Protein AF-A0A822BPG9-F1 (afdb_monomer_lite)

Structure (mmCIF, N/CA/C/O backbone):
data_AF-A0A822BPG9-F1
#
_entry.id   AF-A0A822BPG9-F1
#
loop_
_atom_site.group_PDB
_atom_site.id
_atom_site.type_symbol
_atom_site.label_atom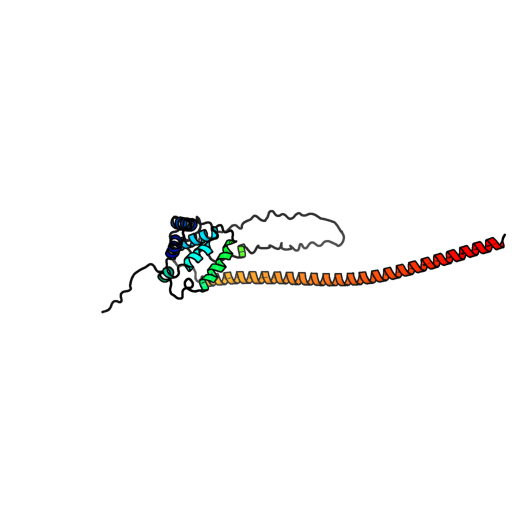_id
_atom_site.label_alt_id
_atom_site.label_comp_id
_atom_site.label_asym_id
_atom_site.label_entity_id
_atom_site.label_seq_id
_atom_site.pdbx_PDB_ins_code
_atom_site.Cartn_x
_atom_site.Cartn_y
_atom_site.Cartn_z
_atom_site.occupancy
_atom_site.B_iso_or_equiv
_atom_site.auth_seq_id
_atom_site.auth_comp_id
_atom_site.auth_asym_id
_atom_site.auth_atom_id
_atom_site.pdbx_PDB_model_num
ATOM 1 N N . LYS A 1 1 ? -49.219 1.362 33.123 1.00 38.44 1 LYS A N 1
ATOM 2 C CA . LYS A 1 1 ? -48.872 0.015 32.592 1.00 38.44 1 LYS A CA 1
ATOM 3 C C . LYS A 1 1 ? -48.493 0.207 31.123 1.00 38.44 1 LYS A C 1
ATOM 5 O O . LYS A 1 1 ? -49.366 0.617 30.387 1.00 38.44 1 LYS A O 1
ATOM 10 N N . LYS A 1 2 ? -47.271 0.046 30.623 1.00 36.97 2 LYS A N 1
ATOM 11 C CA . LYS A 1 2 ? -46.008 -0.509 31.119 1.00 36.97 2 LYS A CA 1
ATOM 12 C C . LYS A 1 2 ? -44.896 0.420 30.599 1.00 36.97 2 LYS A C 1
ATOM 14 O O . LYS A 1 2 ? -44.850 0.680 29.404 1.00 36.97 2 LYS A O 1
ATOM 19 N N . SER A 1 3 ? -44.058 0.934 31.497 1.00 36.09 3 SER A N 1
ATOM 20 C CA . SER A 1 3 ? -42.756 1.492 31.126 1.00 36.09 3 SER A CA 1
ATOM 21 C C . SER A 1 3 ? -41.876 0.305 30.737 1.00 36.09 3 SER A C 1
ATOM 23 O O . SER A 1 3 ? -41.741 -0.631 31.528 1.00 36.09 3 SER A O 1
ATOM 25 N N . PHE A 1 4 ? -41.375 0.288 29.504 1.00 35.53 4 PHE A N 1
ATOM 26 C CA . PHE A 1 4 ? -40.333 -0.650 29.108 1.00 35.53 4 PHE A CA 1
ATOM 27 C C . PHE A 1 4 ? -39.034 -0.214 29.794 1.00 35.53 4 PHE A C 1
ATOM 29 O O . PHE A 1 4 ? -38.665 0.957 29.673 1.00 35.53 4 PHE A O 1
ATOM 36 N N . PRO A 1 5 ? -38.334 -1.105 30.512 1.00 39.25 5 PRO A N 1
ATOM 37 C CA . PRO A 1 5 ? -37.047 -0.758 31.076 1.00 39.25 5 PRO A CA 1
ATOM 38 C C . PRO A 1 5 ? -36.054 -0.668 29.918 1.00 39.25 5 PRO A C 1
ATOM 40 O O . PRO A 1 5 ? -35.669 -1.676 29.330 1.00 39.25 5 PRO A O 1
ATOM 43 N N . ILE A 1 6 ? -35.645 0.552 29.577 1.00 35.38 6 ILE A N 1
ATOM 44 C CA . ILE A 1 6 ? -34.395 0.767 28.854 1.00 35.38 6 ILE A CA 1
ATOM 45 C C . ILE A 1 6 ? -33.317 0.315 29.835 1.00 35.38 6 ILE A C 1
ATOM 47 O O . ILE A 1 6 ? -33.029 1.011 30.807 1.00 35.38 6 ILE A O 1
ATOM 51 N N . SER A 1 7 ? -32.792 -0.893 29.640 1.00 33.09 7 SER A N 1
ATOM 52 C CA . SER A 1 7 ? -31.643 -1.384 30.388 1.00 33.09 7 SER A CA 1
ATOM 53 C C . SER A 1 7 ? -30.464 -0.457 30.103 1.00 33.09 7 SER A C 1
ATOM 55 O O . SER A 1 7 ? -29.809 -0.534 29.062 1.00 33.09 7 SER A O 1
ATOM 57 N N . SER A 1 8 ? -30.230 0.470 31.021 1.00 41.81 8 SER A N 1
ATOM 58 C CA . SER A 1 8 ? -29.011 1.248 31.109 1.00 41.81 8 SER A CA 1
ATOM 59 C C . SER A 1 8 ? -27.884 0.343 31.611 1.00 41.81 8 SER A C 1
ATOM 61 O O . SER A 1 8 ? -27.831 0.064 32.808 1.00 41.81 8 SER A O 1
ATOM 63 N N . SER A 1 9 ? -26.968 -0.085 30.740 1.00 38.38 9 SER A N 1
ATOM 64 C CA . SER A 1 9 ? -25.632 -0.514 31.182 1.00 38.38 9 SER A CA 1
ATOM 65 C C . SER A 1 9 ? -24.623 -0.669 30.035 1.00 38.38 9 SER A C 1
ATOM 67 O O . SER A 1 9 ? -24.794 -1.468 29.123 1.00 38.38 9 SER A O 1
ATOM 69 N N . SER A 1 10 ? -23.524 0.079 30.184 1.00 39.81 10 SER A N 1
ATOM 70 C CA . SER A 1 10 ? -22.210 -0.029 29.530 1.00 39.81 10 SER A CA 1
ATOM 71 C C . SER A 1 10 ? -22.000 0.650 28.168 1.00 39.81 10 SER A C 1
ATOM 73 O O . SER A 1 10 ? -22.195 0.061 27.120 1.00 39.81 10 SER A O 1
ATOM 75 N N . ASN A 1 11 ? -21.576 1.918 28.188 1.00 41.97 11 ASN A N 1
ATOM 76 C CA . ASN A 1 11 ? -20.419 2.461 27.447 1.00 41.97 11 ASN A CA 1
ATOM 77 C C . ASN A 1 11 ? -20.075 1.908 26.028 1.00 41.97 11 ASN A C 1
ATOM 79 O O . ASN A 1 11 ? -18.907 1.713 25.702 1.00 41.97 11 ASN A O 1
ATOM 83 N N . ARG A 1 12 ? -21.073 1.676 25.161 1.00 47.94 12 ARG A N 1
ATOM 84 C CA . ARG A 1 12 ? -20.989 0.895 23.898 1.00 47.94 12 ARG A CA 1
ATOM 85 C C . ARG A 1 12 ? -20.116 1.454 22.750 1.00 47.94 12 ARG A C 1
ATOM 87 O O . ARG A 1 12 ? -20.377 1.135 21.594 1.00 47.94 12 ARG A O 1
ATOM 94 N N . LYS A 1 13 ? -19.126 2.315 23.000 1.00 62.69 13 LYS A N 1
ATOM 95 C CA . LYS A 1 13 ? -18.263 2.889 21.940 1.00 62.69 13 LYS A CA 1
ATOM 96 C C . LYS A 1 13 ? -16.780 2.978 22.294 1.00 62.69 13 LYS A C 1
ATOM 98 O O . LYS A 1 13 ? -16.019 3.552 21.517 1.00 62.69 13 LYS A O 1
ATOM 103 N N . ASP A 1 14 ? -16.368 2.464 23.450 1.00 77.94 14 ASP A N 1
ATOM 104 C CA . ASP A 1 14 ? -14.967 2.548 23.839 1.00 77.94 14 ASP A CA 1
ATOM 105 C C . ASP A 1 14 ? -14.165 1.380 23.252 1.00 77.94 14 ASP A C 1
ATOM 107 O O . ASP A 1 14 ? -14.466 0.220 23.517 1.00 77.94 14 ASP A O 1
ATOM 111 N N . LEU A 1 15 ? -13.155 1.692 22.439 1.00 85.81 15 LEU A N 1
ATOM 112 C CA . LEU A 1 15 ? -12.231 0.708 21.860 1.00 85.81 15 LEU A CA 1
ATOM 113 C C . LEU A 1 15 ? -11.068 0.385 22.811 1.00 85.81 15 LEU A C 1
ATOM 115 O O . LEU A 1 15 ? -10.330 -0.572 22.588 1.00 85.81 15 LEU A O 1
ATOM 119 N N . TRP A 1 16 ? -10.900 1.172 23.877 1.00 89.12 16 TRP A N 1
ATOM 120 C CA . TRP A 1 16 ? -9.832 0.995 24.856 1.00 89.12 16 TRP A CA 1
ATOM 121 C C . TRP A 1 16 ? -9.808 -0.384 25.551 1.00 89.12 16 TRP A C 1
ATOM 123 O O . TRP A 1 16 ? -8.713 -0.929 25.702 1.00 89.12 16 TRP A O 1
ATOM 133 N N . PRO A 1 17 ? -10.947 -1.022 25.901 1.00 88.88 17 PRO A N 1
ATOM 134 C CA . PRO A 1 17 ? -10.946 -2.360 26.503 1.00 88.88 17 PRO A CA 1
ATOM 135 C C . PRO A 1 17 ? -10.239 -3.431 25.659 1.00 88.88 17 PRO A C 1
ATOM 137 O O . PRO A 1 17 ? -9.690 -4.384 26.207 1.00 88.88 17 PRO A O 1
ATOM 140 N N . LEU A 1 18 ? -10.194 -3.265 24.333 1.00 88.44 18 LEU A N 1
ATOM 141 C CA . LEU A 1 18 ? -9.463 -4.173 23.444 1.00 88.44 18 LEU A CA 1
ATOM 142 C C . LEU A 1 18 ? -7.957 -4.041 23.636 1.00 88.44 18 LEU A C 1
ATOM 144 O O . LEU A 1 18 ? -7.247 -5.040 23.657 1.00 88.44 18 LEU A O 1
ATOM 148 N N . ILE A 1 19 ? -7.471 -2.817 23.833 1.00 90.50 19 ILE A N 1
ATOM 149 C CA . ILE A 1 19 ? -6.062 -2.561 24.132 1.00 90.50 19 ILE A CA 1
ATOM 150 C C . ILE A 1 19 ? -5.691 -3.172 25.485 1.00 90.50 19 ILE A C 1
ATOM 152 O O . ILE A 1 19 ? -4.646 -3.807 25.618 1.00 90.50 19 ILE A O 1
ATOM 156 N N . GLU A 1 20 ? -6.581 -3.069 26.473 1.00 88.81 20 GLU A N 1
ATOM 157 C CA . GLU A 1 20 ? -6.393 -3.724 27.771 1.00 88.81 20 GLU A CA 1
ATOM 158 C C . GLU A 1 20 ? -6.393 -5.252 27.664 1.00 88.81 20 GLU A C 1
ATOM 160 O O . GLU A 1 20 ? -5.622 -5.910 28.363 1.00 88.81 20 GLU A O 1
ATOM 165 N N . LEU A 1 21 ? -7.215 -5.830 26.782 1.00 89.06 21 LEU A N 1
ATOM 166 C CA . LEU A 1 21 ? -7.202 -7.265 26.504 1.00 89.06 21 LEU A CA 1
ATOM 167 C C . LEU A 1 21 ? -5.848 -7.704 25.925 1.00 89.06 21 LEU A C 1
ATOM 169 O O . LEU A 1 21 ? -5.283 -8.687 26.405 1.00 89.06 21 LEU A O 1
ATOM 173 N N . ILE A 1 22 ? -5.293 -6.951 24.965 1.00 89.94 22 ILE A N 1
ATOM 174 C CA . ILE A 1 22 ? -3.956 -7.213 24.400 1.00 89.94 22 ILE A CA 1
ATOM 175 C C . ILE A 1 22 ? -2.894 -7.138 25.501 1.00 89.94 22 ILE A C 1
ATOM 177 O O . ILE A 1 22 ? -2.089 -8.057 25.637 1.00 89.94 22 ILE A O 1
ATOM 181 N N . ALA A 1 23 ? -2.913 -6.084 26.320 1.00 88.69 23 ALA A N 1
ATOM 182 C CA . ALA A 1 23 ? -1.953 -5.904 27.407 1.00 88.69 23 ALA A CA 1
ATOM 183 C C . ALA A 1 23 ? -2.051 -6.995 28.485 1.00 88.69 23 ALA A C 1
ATOM 185 O O . ALA A 1 23 ? -1.048 -7.346 29.095 1.00 88.69 23 ALA A O 1
ATOM 186 N N . ARG A 1 24 ? -3.245 -7.557 28.710 1.00 88.56 24 ARG A N 1
ATOM 187 C CA . ARG A 1 24 ? -3.470 -8.640 29.677 1.00 88.56 24 ARG A CA 1
ATOM 188 C C . ARG A 1 24 ? -3.018 -10.004 29.160 1.00 88.56 24 ARG A C 1
ATOM 190 O O . ARG A 1 24 ? -2.580 -10.836 29.948 1.00 88.56 24 ARG A O 1
ATOM 197 N N . LYS A 1 25 ? -3.192 -10.261 27.863 1.00 87.38 25 LYS A N 1
ATOM 198 C CA . LYS A 1 25 ? -2.927 -11.568 27.238 1.00 87.38 25 LYS A CA 1
ATOM 199 C C . LYS A 1 25 ? -1.517 -11.678 26.661 1.00 87.38 25 LYS A C 1
ATOM 201 O O . LYS A 1 25 ? -1.062 -12.786 26.398 1.00 87.38 25 LYS A O 1
ATOM 206 N N . SER A 1 26 ? -0.825 -10.553 26.500 1.00 83.25 26 SER A N 1
ATOM 207 C CA . SER A 1 26 ? 0.564 -10.516 26.065 1.00 83.25 26 SER A CA 1
ATOM 208 C C . SER A 1 26 ? 1.527 -10.527 27.259 1.00 83.25 26 SER A C 1
ATOM 210 O O . SER A 1 26 ? 1.437 -9.641 28.107 1.00 83.25 26 SER A O 1
ATOM 212 N N . PRO A 1 27 ? 2.503 -11.450 27.316 1.00 75.94 27 PRO A N 1
ATOM 213 C CA . PRO A 1 27 ? 3.615 -11.373 28.267 1.00 75.94 27 PRO A CA 1
ATOM 214 C C . PRO A 1 27 ? 4.681 -10.336 27.858 1.00 75.94 27 PRO A C 1
ATOM 216 O O . PRO A 1 27 ? 5.718 -10.219 28.508 1.00 75.94 27 PRO A O 1
ATOM 219 N N . ASP A 1 28 ? 4.470 -9.614 26.757 1.00 83.00 28 ASP A N 1
ATOM 220 C CA . ASP A 1 28 ? 5.461 -8.719 26.176 1.00 83.00 28 ASP A CA 1
ATOM 221 C C . ASP A 1 28 ? 5.509 -7.357 26.878 1.00 83.00 28 ASP A C 1
ATOM 223 O O . ASP A 1 28 ? 4.548 -6.583 26.843 1.00 83.00 28 ASP A O 1
ATOM 227 N N . ALA A 1 29 ? 6.668 -7.034 27.454 1.00 82.62 29 ALA A N 1
ATOM 228 C CA . ALA A 1 29 ? 6.909 -5.764 28.131 1.00 82.62 29 ALA A CA 1
ATOM 229 C C . ALA A 1 29 ? 6.643 -4.543 27.230 1.00 82.62 29 ALA A C 1
ATOM 231 O O . ALA A 1 29 ? 6.147 -3.529 27.719 1.00 82.62 29 ALA A O 1
ATOM 232 N N . ASN A 1 30 ? 6.882 -4.653 25.917 1.00 84.69 30 ASN A N 1
ATOM 233 C CA . ASN A 1 30 ? 6.688 -3.543 24.981 1.00 84.69 30 ASN A CA 1
ATOM 234 C C . ASN A 1 30 ? 5.212 -3.139 24.875 1.00 84.69 30 ASN A C 1
ATOM 236 O O . ASN A 1 30 ? 4.905 -1.952 24.830 1.00 84.69 30 ASN A O 1
ATOM 240 N N . VAL A 1 31 ? 4.293 -4.116 24.877 1.00 85.50 31 VAL A N 1
ATOM 241 C CA . VAL A 1 31 ? 2.840 -3.864 24.840 1.00 85.50 31 VAL A CA 1
ATOM 242 C C . VAL A 1 31 ? 2.399 -3.115 26.088 1.00 85.50 31 VAL A C 1
ATOM 244 O O . VAL A 1 31 ? 1.589 -2.188 26.014 1.00 85.50 31 VAL A O 1
ATOM 247 N N . ILE A 1 32 ? 2.919 -3.531 27.242 1.00 84.12 32 ILE A N 1
ATOM 248 C CA . ILE A 1 32 ? 2.600 -2.919 28.529 1.00 84.12 32 ILE A CA 1
ATOM 249 C C . ILE A 1 32 ? 3.101 -1.474 28.537 1.00 84.12 32 ILE A C 1
ATOM 251 O O . ILE A 1 32 ? 2.338 -0.570 28.875 1.00 84.12 32 ILE A O 1
ATOM 255 N N . GLU A 1 33 ? 4.331 -1.240 28.078 1.00 87.44 33 GLU A N 1
ATOM 256 C CA . GLU A 1 33 ? 4.933 0.090 27.997 1.00 87.44 33 GLU A CA 1
ATOM 257 C C . GLU A 1 33 ? 4.117 1.045 27.114 1.00 87.44 33 GLU A C 1
ATOM 259 O O . GLU A 1 33 ? 3.756 2.131 27.566 1.00 87.44 33 GLU A O 1
ATOM 264 N N . ILE A 1 34 ? 3.732 0.647 25.894 1.00 89.31 34 ILE A N 1
ATOM 265 C CA . ILE A 1 34 ? 2.925 1.521 25.020 1.00 89.31 34 ILE A CA 1
ATOM 266 C C . ILE A 1 34 ? 1.507 1.737 25.552 1.00 89.31 34 ILE A C 1
ATOM 268 O O . ILE A 1 34 ? 0.921 2.803 25.347 1.00 89.31 34 ILE A O 1
ATOM 272 N N . SER A 1 35 ? 0.937 0.757 26.256 1.00 85.81 35 SER A N 1
ATOM 273 C CA . SER A 1 35 ? -0.396 0.869 26.863 1.00 85.81 35 SER A CA 1
ATOM 274 C C . SER A 1 35 ? -0.383 1.823 28.059 1.00 85.81 35 SER A C 1
ATOM 276 O O . SER A 1 35 ? -1.297 2.631 28.212 1.00 85.81 35 SER A O 1
ATOM 278 N N . LEU A 1 36 ? 0.682 1.798 28.865 1.00 84.88 36 LEU A N 1
ATOM 279 C CA . LEU A 1 36 ? 0.908 2.763 29.941 1.00 84.88 36 LEU A CA 1
ATOM 280 C C . LEU A 1 36 ? 1.209 4.155 29.381 1.00 84.88 36 LEU A C 1
ATOM 282 O O . LEU A 1 36 ? 0.519 5.110 29.729 1.00 84.88 36 LEU A O 1
ATOM 286 N N . SER A 1 37 ? 2.142 4.259 28.432 1.00 86.12 37 SER A N 1
ATOM 287 C CA . SER A 1 37 ? 2.502 5.519 27.773 1.00 86.12 37 SER A CA 1
ATOM 288 C C . SER A 1 37 ? 1.283 6.184 27.128 1.00 86.12 37 SER A C 1
ATOM 290 O O . SER A 1 37 ? 1.056 7.381 27.299 1.00 86.12 37 SER A O 1
ATOM 292 N N . SER A 1 38 ? 0.424 5.401 26.463 1.00 84.19 38 SER A N 1
ATOM 293 C CA . SER A 1 38 ? -0.799 5.934 25.858 1.00 84.19 38 SER A CA 1
ATOM 294 C C . SER A 1 38 ? -1.855 6.399 26.867 1.00 84.19 38 SER A C 1
ATOM 296 O O . SER A 1 38 ? -2.659 7.281 26.554 1.00 84.19 38 SER A O 1
ATOM 298 N N . ARG A 1 39 ? -1.840 5.846 28.084 1.00 83.50 39 ARG A N 1
ATOM 299 C CA . ARG A 1 39 ? -2.745 6.201 29.185 1.00 83.50 39 ARG A CA 1
ATOM 300 C C . ARG A 1 39 ? -2.260 7.405 29.994 1.00 83.50 39 ARG A C 1
ATOM 302 O O . ARG A 1 39 ? -3.093 8.179 30.463 1.00 83.50 39 ARG A O 1
ATOM 309 N N . GLU A 1 40 ? -0.951 7.555 30.165 1.00 83.69 40 GLU A N 1
ATOM 310 C CA . GLU A 1 40 ? -0.322 8.621 30.960 1.00 83.69 40 GLU A CA 1
ATOM 311 C C . GLU A 1 40 ? -0.230 9.961 30.220 1.00 83.69 40 GLU A C 1
ATOM 313 O O . GLU A 1 40 ? 0.034 10.997 30.832 1.00 83.69 40 GLU A O 1
ATOM 318 N N . MET A 1 41 ? -0.496 9.975 28.913 1.00 81.88 41 MET A N 1
ATOM 319 C CA . MET A 1 41 ? -0.564 11.203 28.126 1.00 81.88 41 MET A CA 1
ATOM 320 C C . MET A 1 41 ? -1.676 12.137 28.615 1.00 81.88 41 MET A C 1
ATOM 322 O O . MET A 1 41 ? -2.866 11.908 28.404 1.00 81.88 41 MET A O 1
ATOM 326 N N . THR A 1 42 ? -1.265 13.244 29.233 1.00 78.56 42 THR A N 1
ATOM 327 C CA . THR A 1 42 ? -2.157 14.276 29.781 1.00 78.56 42 THR A CA 1
ATOM 328 C C . THR A 1 42 ? -2.755 15.192 28.713 1.00 78.56 42 THR A C 1
ATOM 330 O O . THR A 1 42 ? -3.753 15.868 28.964 1.00 78.56 42 THR A O 1
ATOM 333 N N . ASN A 1 43 ? -2.175 15.211 27.510 1.00 78.88 43 ASN A N 1
ATOM 334 C CA . ASN A 1 43 ? -2.657 15.990 26.371 1.00 78.88 43 ASN A CA 1
ATOM 335 C C . ASN A 1 43 ? -3.879 15.362 25.674 1.00 78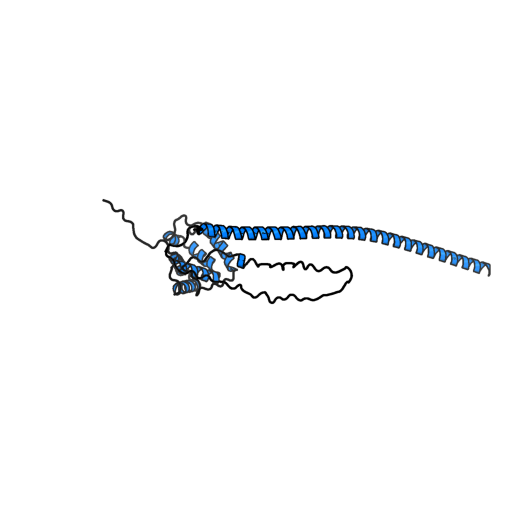.88 43 ASN A C 1
ATOM 337 O O . ASN A 1 43 ? -4.540 16.054 24.905 1.00 78.88 43 ASN A O 1
ATOM 341 N N . ILE A 1 44 ? -4.200 14.094 25.955 1.00 83.44 44 ILE A N 1
ATOM 342 C CA . ILE A 1 44 ? -5.294 13.348 25.319 1.00 83.44 44 ILE A CA 1
ATOM 343 C C . ILE A 1 44 ? -6.398 13.071 26.334 1.00 83.44 44 ILE A C 1
ATOM 345 O O . ILE A 1 44 ? -6.189 12.411 27.356 1.00 83.44 44 ILE A O 1
ATOM 349 N N . ARG A 1 45 ? -7.605 13.549 26.039 1.00 81.19 45 ARG A N 1
ATOM 350 C CA . ARG A 1 45 ? -8.742 13.495 26.966 1.00 81.19 45 ARG A CA 1
ATOM 351 C C . ARG A 1 45 ? -9.721 12.373 26.646 1.00 81.19 45 ARG A C 1
ATOM 353 O O . ARG A 1 45 ? -10.407 11.906 27.552 1.00 81.19 45 ARG A O 1
ATOM 360 N N . THR A 1 46 ? -9.792 11.925 25.395 1.00 86.44 46 THR A N 1
ATOM 361 C CA . THR A 1 46 ? -10.751 10.906 24.949 1.00 86.44 46 THR A CA 1
ATOM 362 C C . THR A 1 46 ? -10.121 9.520 24.892 1.00 86.44 46 THR A C 1
ATOM 364 O O . THR A 1 46 ? -8.941 9.357 24.574 1.00 86.44 46 THR A O 1
ATOM 367 N N . SER A 1 47 ? -10.924 8.489 25.149 1.00 85.25 47 SER A N 1
ATOM 368 C CA . SER A 1 47 ? -10.468 7.104 25.034 1.00 85.25 47 SER A CA 1
ATOM 369 C C . SER A 1 47 ? -10.096 6.737 23.591 1.00 85.25 47 SER A C 1
ATOM 371 O O . SER A 1 47 ? -9.077 6.089 23.359 1.00 85.25 47 SER A O 1
ATOM 373 N N . LEU A 1 48 ? -10.830 7.261 22.603 1.00 84.94 48 LEU A N 1
ATOM 374 C CA . LEU A 1 48 ? -10.502 7.118 21.183 1.00 84.94 48 LEU A CA 1
ATOM 375 C C . LEU A 1 48 ? -9.158 7.771 20.826 1.00 84.94 48 LEU A C 1
ATOM 377 O O . LEU A 1 48 ? -8.377 7.194 20.068 1.00 84.94 48 LEU A O 1
ATOM 381 N N . GLY A 1 49 ? -8.861 8.947 21.384 1.00 87.50 49 GLY A N 1
ATOM 382 C CA . GLY A 1 49 ? -7.563 9.602 21.245 1.00 87.50 49 GLY A CA 1
ATOM 383 C C . GLY A 1 49 ? -6.426 8.743 21.801 1.00 87.50 49 GLY A C 1
ATOM 384 O O . GLY A 1 49 ? -5.376 8.628 21.166 1.00 87.50 49 GLY A O 1
ATOM 385 N N . ARG A 1 50 ? -6.655 8.058 22.930 1.00 88.25 50 ARG A N 1
ATOM 386 C CA . ARG A 1 50 ? -5.671 7.134 23.516 1.00 88.25 50 ARG A CA 1
ATOM 387 C C . ARG A 1 50 ? -5.442 5.915 22.633 1.00 88.25 50 ARG A C 1
ATOM 389 O O . ARG A 1 50 ? -4.294 5.565 22.385 1.00 88.25 50 ARG A O 1
ATOM 396 N N . VAL A 1 51 ? -6.503 5.331 22.071 1.00 90.62 51 VAL A N 1
ATOM 397 C CA . VAL A 1 51 ? -6.390 4.231 21.092 1.00 90.62 51 VAL A CA 1
ATOM 398 C C . VAL A 1 51 ? -5.625 4.680 19.844 1.00 90.62 51 VAL A C 1
ATOM 400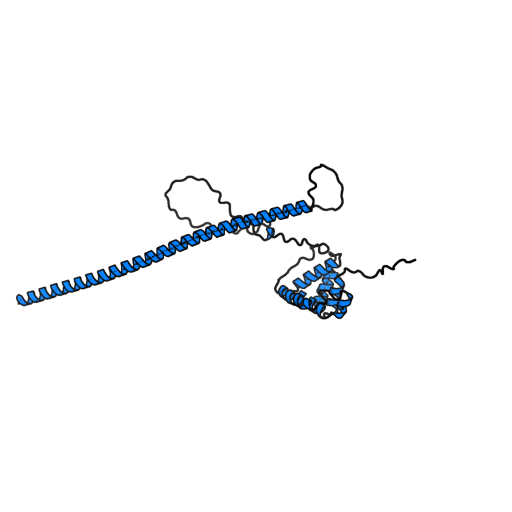 O O . VAL A 1 51 ? -4.749 3.973 19.357 1.00 90.62 51 VAL A O 1
ATOM 403 N N . ARG A 1 52 ? -5.890 5.890 19.343 1.00 89.50 52 ARG A N 1
ATOM 404 C CA . ARG A 1 52 ? -5.168 6.482 18.206 1.00 89.50 52 ARG A CA 1
ATOM 405 C C . ARG A 1 52 ? -3.689 6.716 18.494 1.00 89.50 52 ARG A C 1
ATOM 407 O O . ARG A 1 52 ? -2.869 6.594 17.583 1.00 89.50 52 ARG A O 1
ATOM 414 N N . ALA A 1 53 ? -3.345 7.089 19.718 1.00 91.00 53 ALA A N 1
ATOM 415 C CA . ALA A 1 53 ? -1.957 7.224 20.122 1.00 91.00 53 ALA A CA 1
ATOM 416 C C . ALA A 1 53 ? -1.281 5.862 20.278 1.00 91.00 53 ALA A C 1
ATOM 418 O O . ALA A 1 53 ? -0.183 5.670 19.767 1.00 91.00 53 ALA A O 1
ATOM 419 N N . TRP A 1 54 ? -1.971 4.905 20.898 1.00 93.12 54 TRP A N 1
ATOM 420 C CA . TRP A 1 54 ? -1.507 3.529 21.022 1.00 93.12 54 TRP A CA 1
ATOM 421 C C . TRP A 1 54 ? -1.230 2.904 19.650 1.00 93.12 54 TRP A C 1
ATOM 423 O O . TRP A 1 54 ? -0.170 2.326 19.446 1.00 93.12 54 TRP A O 1
ATOM 433 N N . LEU A 1 55 ? -2.115 3.112 18.669 1.00 93.38 55 LEU A N 1
ATOM 434 C CA . LEU A 1 55 ? -1.910 2.664 17.287 1.00 93.38 55 LEU A CA 1
ATOM 435 C C . LEU A 1 55 ? -0.659 3.283 16.653 1.00 93.38 55 LEU A C 1
ATOM 437 O O . LEU A 1 55 ? 0.101 2.583 15.989 1.00 93.38 55 LEU A O 1
ATOM 441 N N . ARG A 1 56 ? -0.417 4.582 16.869 1.00 92.00 56 ARG A N 1
ATOM 442 C CA . ARG A 1 56 ? 0.805 5.251 16.392 1.00 92.00 56 ARG A CA 1
ATOM 443 C C . ARG A 1 56 ? 2.053 4.665 17.048 1.00 92.00 56 ARG A C 1
ATOM 445 O O . ARG A 1 56 ? 3.011 4.390 16.339 1.00 92.00 56 ARG A O 1
ATOM 452 N N . LEU A 1 57 ? 2.025 4.423 18.359 1.00 92.62 57 LEU A N 1
ATOM 453 C CA . LEU A 1 57 ? 3.129 3.784 19.082 1.00 92.62 57 LEU A CA 1
ATOM 454 C C . LEU A 1 57 ? 3.384 2.355 18.582 1.00 92.62 57 LEU A C 1
ATOM 456 O O . LEU A 1 57 ? 4.524 2.006 18.299 1.00 92.62 57 LEU A O 1
ATOM 460 N N . ALA A 1 58 ? 2.332 1.559 18.387 1.00 93.94 58 ALA A N 1
ATOM 461 C CA . ALA A 1 58 ? 2.426 0.201 17.852 1.00 93.94 58 ALA A CA 1
ATOM 462 C C . ALA A 1 58 ? 3.022 0.161 16.433 1.00 93.94 58 ALA A C 1
ATOM 464 O O . ALA A 1 58 ? 3.798 -0.739 16.101 1.00 93.94 58 ALA A O 1
ATOM 465 N N . LEU A 1 59 ? 2.677 1.149 15.600 1.00 94.62 59 LEU A N 1
ATOM 466 C CA . LEU A 1 59 ? 3.249 1.335 14.267 1.00 94.62 59 LEU A CA 1
ATOM 467 C C . LEU A 1 59 ? 4.722 1.760 14.323 1.00 94.62 59 LEU A C 1
ATOM 469 O O . LEU A 1 59 ? 5.530 1.193 13.596 1.00 94.62 59 LEU A O 1
ATOM 473 N N . MET A 1 60 ? 5.085 2.696 15.205 1.00 93.44 60 MET A N 1
ATOM 474 C CA . MET A 1 60 ? 6.484 3.101 15.422 1.00 93.44 60 MET A CA 1
ATOM 475 C C . MET A 1 60 ? 7.340 1.934 15.932 1.00 93.44 60 MET A C 1
ATOM 477 O O . MET A 1 60 ? 8.490 1.791 15.532 1.00 93.44 60 MET A O 1
ATOM 481 N N . GLN A 1 61 ? 6.767 1.060 16.765 1.00 92.69 61 GLN A N 1
ATOM 482 C CA . GLN A 1 61 ? 7.422 -0.166 17.220 1.00 92.69 61 GLN A CA 1
ATOM 483 C C . GLN A 1 61 ? 7.471 -1.268 16.154 1.00 92.69 61 GLN A C 1
ATOM 485 O O . GLN A 1 61 ? 8.176 -2.248 16.367 1.00 92.69 61 GLN A O 1
ATOM 490 N N . LYS A 1 62 ? 6.773 -1.117 15.015 1.00 95.12 62 LYS A N 1
ATOM 491 C CA . LYS A 1 62 ? 6.703 -2.098 13.912 1.00 95.12 62 LYS A CA 1
ATOM 492 C C . LYS A 1 62 ? 6.082 -3.438 14.326 1.00 95.12 62 LYS A C 1
ATOM 494 O O . LYS A 1 62 ? 6.477 -4.493 13.839 1.00 95.12 62 LYS A O 1
ATOM 499 N N . ARG A 1 63 ? 5.129 -3.396 15.264 1.00 93.44 63 ARG A N 1
ATOM 500 C CA . ARG A 1 63 ? 4.548 -4.591 15.909 1.00 93.44 63 ARG A CA 1
ATOM 501 C C . ARG A 1 63 ? 3.027 -4.619 15.941 1.00 93.44 63 ARG A C 1
ATOM 503 O O . ARG A 1 63 ? 2.429 -5.470 16.591 1.00 93.44 63 ARG A O 1
ATOM 510 N N . LEU A 1 64 ? 2.382 -3.729 15.188 1.00 94.69 64 LEU A N 1
ATOM 511 C CA . LEU A 1 64 ? 0.923 -3.683 15.102 1.00 94.69 64 LEU A CA 1
ATOM 512 C C . LEU A 1 64 ? 0.315 -5.039 14.693 1.00 94.69 64 LEU A C 1
ATOM 514 O O . LEU A 1 64 ? -0.698 -5.449 15.258 1.00 94.69 64 LEU A O 1
ATOM 518 N N . ALA A 1 65 ? 0.946 -5.750 13.753 1.00 94.44 65 ALA A N 1
ATOM 519 C CA . ALA A 1 65 ? 0.491 -7.066 13.308 1.00 94.44 65 ALA A CA 1
ATOM 520 C C . ALA A 1 65 ? 0.520 -8.114 14.437 1.00 94.44 65 ALA A C 1
ATOM 522 O O . ALA A 1 65 ? -0.445 -8.862 14.599 1.00 94.44 65 ALA A O 1
ATOM 523 N N . ASP A 1 66 ? 1.576 -8.124 15.259 1.00 93.44 66 ASP A N 1
ATOM 524 C CA . ASP A 1 66 ? 1.705 -9.040 16.401 1.00 93.44 66 ASP A CA 1
ATOM 525 C C . ASP A 1 66 ? 0.572 -8.825 17.410 1.00 93.44 66 ASP A C 1
ATOM 527 O O . ASP A 1 66 ? 0.007 -9.775 17.950 1.00 93.44 66 ASP A O 1
ATOM 531 N N . TYR A 1 67 ? 0.196 -7.567 17.642 1.00 93.06 67 TYR A N 1
ATOM 532 C CA . TYR A 1 67 ? -0.864 -7.227 18.589 1.00 93.06 67 TYR A CA 1
ATOM 533 C C . TYR A 1 67 ? -2.245 -7.635 18.083 1.00 93.06 67 TYR A C 1
ATOM 535 O O . TYR A 1 67 ? -3.060 -8.151 18.849 1.00 93.06 67 TYR A O 1
ATOM 543 N N . PHE A 1 68 ? -2.499 -7.470 16.784 1.00 93.19 68 PHE A N 1
ATOM 544 C CA . PHE A 1 68 ? -3.717 -7.985 16.161 1.00 93.19 68 PHE A CA 1
ATOM 545 C C . PHE A 1 68 ? -3.760 -9.512 16.173 1.00 93.19 68 PHE A C 1
ATOM 547 O O . PHE A 1 68 ? -4.826 -10.078 16.397 1.00 93.19 68 PHE A O 1
ATOM 554 N N . LYS A 1 69 ? -2.619 -10.190 16.015 1.00 92.88 69 LYS A N 1
ATOM 555 C CA . LYS A 1 69 ? -2.549 -11.648 16.144 1.00 92.88 69 LYS A CA 1
ATOM 556 C C . LYS A 1 69 ? -2.990 -12.113 17.536 1.00 92.88 69 LYS A C 1
ATOM 558 O O . LYS A 1 69 ? -3.800 -13.031 17.629 1.00 92.88 69 LYS A O 1
ATOM 563 N N . ILE A 1 70 ? -2.545 -11.431 18.595 1.00 91.94 70 ILE A N 1
ATOM 564 C CA . ILE A 1 70 ? -2.979 -11.718 19.973 1.00 91.94 70 ILE A CA 1
ATOM 565 C C . ILE A 1 70 ? -4.496 -11.556 20.114 1.00 91.94 70 ILE A C 1
ATOM 567 O O . ILE A 1 70 ? -5.136 -12.415 20.712 1.00 91.94 70 ILE A O 1
ATOM 571 N N . LEU A 1 71 ? -5.092 -10.500 19.546 1.00 91.06 71 LEU A N 1
ATOM 572 C CA . LEU A 1 71 ? -6.553 -10.351 19.546 1.00 91.06 71 LEU A CA 1
ATOM 573 C C . LEU A 1 71 ? -7.231 -11.544 18.865 1.00 91.06 71 LEU A C 1
ATOM 575 O O . LEU A 1 71 ? -8.113 -12.157 19.457 1.00 91.06 71 LEU A O 1
ATOM 579 N N . VAL A 1 72 ? -6.797 -11.904 17.655 1.00 91.06 72 VAL A N 1
ATOM 580 C CA . VAL A 1 72 ? -7.401 -12.988 16.862 1.00 91.06 72 VAL A CA 1
ATOM 581 C C . VAL A 1 72 ? -7.361 -14.334 17.589 1.00 91.06 72 VAL A C 1
ATOM 583 O O . VAL A 1 72 ? -8.302 -15.117 17.478 1.00 91.06 72 VAL A O 1
ATOM 586 N N . GLU A 1 73 ? -6.318 -14.603 18.373 1.00 91.50 73 GLU A N 1
ATOM 587 C CA . GLU A 1 73 ? -6.211 -15.826 19.179 1.00 91.50 73 GLU A CA 1
ATOM 588 C C . GLU A 1 73 ? -7.225 -15.867 20.341 1.00 91.50 73 GLU A C 1
ATOM 590 O O . GLU A 1 73 ? -7.596 -16.945 20.806 1.00 91.50 73 GLU A O 1
ATOM 595 N N . GLN A 1 74 ? -7.736 -14.715 20.785 1.00 90.69 74 GLN A N 1
ATOM 596 C CA . GLN A 1 74 ? -8.657 -14.582 21.919 1.00 90.69 74 GLN A CA 1
ATOM 597 C C . GLN A 1 74 ? -10.120 -14.386 21.474 1.00 90.69 74 GLN A C 1
ATOM 599 O O . GLN A 1 74 ? -10.852 -13.575 22.048 1.00 90.69 74 GLN A O 1
ATOM 604 N N . LYS A 1 75 ? -10.590 -15.160 20.478 1.00 88.44 75 LYS A N 1
ATOM 605 C CA . LYS A 1 75 ? -11.968 -15.054 19.942 1.00 88.44 75 LYS A CA 1
ATOM 606 C C . LYS A 1 75 ? -13.067 -15.166 21.012 1.00 88.44 75 LYS A C 1
ATOM 608 O O . LYS A 1 75 ? -14.130 -14.585 20.837 1.00 88.44 75 LYS A O 1
ATOM 613 N N . GLN A 1 76 ? -12.853 -15.916 22.100 1.00 88.69 76 GLN A N 1
ATOM 614 C CA . GLN A 1 76 ? -13.878 -16.075 23.147 1.00 88.69 76 GLN A CA 1
ATOM 615 C C . GLN A 1 76 ? -14.091 -14.791 23.953 1.00 88.69 76 GLN A C 1
ATOM 617 O O . GLN A 1 76 ? -15.235 -14.413 24.177 1.00 88.69 76 GLN A O 1
ATOM 622 N N . ASP A 1 77 ? -13.009 -14.099 24.316 1.00 88.31 77 ASP A N 1
ATOM 623 C CA . ASP A 1 77 ? -13.085 -12.825 25.039 1.00 88.31 77 ASP A CA 1
ATOM 624 C C . ASP A 1 77 ? -13.637 -11.718 24.116 1.00 88.31 77 ASP A C 1
ATOM 626 O O . ASP A 1 77 ? -14.406 -10.865 24.545 1.00 88.31 77 ASP A O 1
ATOM 630 N N . LEU A 1 78 ? -13.322 -11.765 22.813 1.00 87.94 78 LEU A N 1
ATOM 631 C CA . LEU A 1 78 ? -13.830 -10.821 21.806 1.00 87.94 78 LEU A CA 1
ATOM 632 C C . LEU A 1 78 ? -15.351 -10.878 21.597 1.00 87.94 78 LEU A C 1
ATOM 634 O O . LEU A 1 78 ? -15.937 -9.854 21.246 1.00 87.94 78 LEU A O 1
ATOM 638 N N . LYS A 1 79 ? -16.000 -12.026 21.833 1.00 89.12 79 LYS A N 1
ATOM 639 C CA . LYS A 1 79 ? -17.467 -12.168 21.731 1.00 89.12 79 LYS A CA 1
ATOM 640 C C . LYS A 1 79 ? -18.232 -11.336 22.760 1.00 89.12 79 LYS A C 1
ATOM 642 O O . LYS A 1 79 ? -19.416 -11.088 22.569 1.00 89.12 79 LYS A O 1
ATOM 647 N N . GLU A 1 80 ? -17.579 -10.903 23.839 1.00 87.75 80 GLU A N 1
ATOM 648 C CA . GLU A 1 80 ? -18.177 -9.966 24.798 1.00 87.75 80 GLU A CA 1
ATOM 649 C C . GLU A 1 80 ? -18.262 -8.540 24.221 1.00 87.75 80 GLU A C 1
ATOM 651 O O . GLU A 1 80 ? -19.141 -7.764 24.595 1.00 87.75 80 GLU A O 1
ATOM 656 N N . PHE A 1 81 ? -17.373 -8.203 23.279 1.00 84.69 81 PHE A N 1
ATOM 657 C CA . PHE A 1 81 ? -17.244 -6.860 22.706 1.00 84.69 81 PHE A CA 1
ATOM 658 C C . PHE A 1 81 ? -17.852 -6.723 21.303 1.00 84.69 81 PHE A C 1
ATOM 660 O O . PHE A 1 81 ? -18.158 -5.605 20.888 1.00 84.69 81 PHE A O 1
ATOM 667 N N . TYR A 1 82 ? -18.010 -7.828 20.569 1.00 88.31 82 TYR A N 1
ATOM 668 C CA . TYR A 1 82 ? -18.397 -7.840 19.159 1.00 88.31 82 TYR A CA 1
ATOM 669 C C . TYR A 1 82 ? -19.525 -8.828 18.855 1.00 88.31 82 TYR A C 1
ATOM 671 O O . TYR A 1 82 ? -19.586 -9.916 19.423 1.00 88.31 82 TYR A O 1
ATOM 679 N N . ASP A 1 83 ? -20.368 -8.468 17.884 1.00 89.25 83 ASP A N 1
ATOM 680 C CA . ASP A 1 83 ? -21.361 -9.375 17.304 1.00 89.25 83 ASP A CA 1
ATOM 681 C C . ASP A 1 83 ? -20.690 -10.517 16.526 1.00 89.25 83 ASP A C 1
ATOM 683 O O . ASP A 1 83 ? -19.603 -10.344 15.978 1.00 89.25 83 ASP A O 1
ATOM 687 N N . ASN A 1 84 ? -21.362 -11.668 16.408 1.00 87.62 84 ASN A N 1
ATOM 688 C CA . ASN A 1 84 ? -20.815 -12.861 15.738 1.00 87.62 84 ASN A CA 1
ATOM 689 C C . ASN A 1 84 ? -20.368 -12.615 14.282 1.00 87.62 84 ASN A C 1
ATOM 691 O O . ASN A 1 84 ? -19.434 -13.261 13.822 1.00 87.62 84 ASN A O 1
ATOM 695 N N . GLU A 1 85 ? -21.003 -11.664 13.590 1.00 90.62 85 GLU A N 1
ATOM 696 C CA . GLU A 1 85 ? -20.696 -11.280 12.202 1.00 90.62 85 GLU A CA 1
ATOM 697 C C . GLU A 1 85 ? -19.592 -10.207 12.099 1.00 90.62 85 GLU A C 1
ATOM 699 O O . GLU A 1 85 ? -19.304 -9.688 11.020 1.00 90.62 85 GLU A O 1
ATOM 704 N N . ALA A 1 86 ? -18.984 -9.805 13.218 1.00 91.00 86 ALA A N 1
ATOM 705 C CA . ALA A 1 86 ? -17.937 -8.797 13.210 1.00 91.00 86 ALA A CA 1
ATOM 706 C C . ALA A 1 86 ? -16.658 -9.317 12.545 1.00 91.00 86 ALA A C 1
ATOM 708 O O . ALA A 1 86 ? -16.222 -10.450 12.757 1.00 91.00 86 ALA A O 1
ATOM 709 N N . LEU A 1 87 ? -15.979 -8.417 11.833 1.00 91.50 87 LEU A N 1
ATOM 710 C CA . LEU A 1 87 ? -14.740 -8.713 11.117 1.00 91.50 87 LEU A CA 1
ATOM 711 C C . LEU A 1 87 ? -13.665 -9.352 12.007 1.00 91.50 87 LEU A C 1
ATOM 713 O O . LEU A 1 87 ? -12.976 -10.249 11.550 1.00 91.50 87 LEU A O 1
ATOM 717 N N . LEU A 1 88 ? -13.544 -8.937 13.275 1.00 89.81 88 LEU A N 1
ATOM 718 C CA . LEU A 1 88 ? -12.563 -9.491 14.223 1.00 89.81 88 LEU A CA 1
ATOM 719 C C . LEU A 1 88 ? -12.854 -10.940 14.656 1.00 89.81 88 LEU A C 1
ATOM 721 O O . LEU A 1 88 ? -11.943 -11.615 15.132 1.00 89.81 88 LEU A O 1
ATOM 725 N N . LEU A 1 89 ? -14.095 -11.417 14.511 1.00 91.12 89 LEU A N 1
ATOM 726 C CA . LEU A 1 89 ? -14.492 -12.797 14.817 1.00 91.12 89 LEU A CA 1
ATOM 727 C C . LEU A 1 89 ? -14.535 -13.689 13.567 1.00 91.12 89 LEU A C 1
ATOM 729 O O . LEU A 1 89 ? -14.362 -14.908 13.692 1.00 91.12 89 LEU A O 1
ATOM 733 N N . SER A 1 90 ? -14.692 -13.081 12.388 1.00 93.25 90 SER A N 1
ATOM 734 C CA . SER A 1 90 ? -14.612 -13.739 11.081 1.00 93.25 90 SER A CA 1
ATOM 735 C C . SER A 1 90 ? -13.263 -14.432 10.863 1.00 93.25 90 SER A C 1
ATOM 737 O O . SER A 1 90 ? -12.248 -14.082 11.466 1.00 93.25 90 SER A O 1
ATOM 739 N N . ASP A 1 91 ? -13.233 -15.421 9.975 1.00 90.75 91 ASP A N 1
ATOM 740 C CA . ASP A 1 91 ? -11.994 -16.070 9.538 1.00 90.75 91 ASP A CA 1
ATOM 741 C C . ASP A 1 91 ? -11.196 -15.192 8.552 1.00 90.75 91 ASP A C 1
ATOM 743 O O . ASP A 1 91 ? -9.992 -15.380 8.377 1.00 90.75 91 ASP A O 1
ATOM 747 N N . GLU A 1 92 ? -11.823 -14.154 7.986 1.00 93.88 92 GLU A N 1
ATOM 748 C CA . GLU A 1 92 ? -11.162 -13.161 7.127 1.00 93.88 92 GLU A CA 1
ATOM 749 C C . GLU A 1 92 ? -10.160 -12.277 7.886 1.00 93.88 92 GLU A C 1
ATOM 751 O O . GLU A 1 92 ? -9.256 -11.700 7.275 1.00 93.88 92 GLU A O 1
ATOM 756 N N . ILE A 1 93 ? -10.258 -12.186 9.220 1.00 93.94 93 ILE A N 1
ATOM 757 C CA . ILE A 1 93 ? -9.355 -11.351 10.024 1.00 93.94 93 ILE A CA 1
ATOM 758 C C . ILE A 1 93 ? -7.888 -11.748 9.854 1.00 93.94 93 ILE A C 1
ATOM 760 O O . ILE A 1 93 ? -7.012 -10.883 9.863 1.00 93.94 93 ILE A O 1
ATOM 764 N N . SER A 1 94 ? -7.612 -13.035 9.622 1.00 92.56 94 SER A N 1
ATOM 765 C CA . SER A 1 94 ? -6.256 -13.532 9.386 1.00 92.56 94 SER A CA 1
ATOM 766 C C . SER A 1 94 ? -5.620 -12.916 8.137 1.00 92.56 94 SER A C 1
ATOM 768 O O . SER A 1 94 ? -4.406 -12.714 8.119 1.00 92.56 94 SER A O 1
ATOM 770 N N . ILE A 1 95 ? -6.421 -12.551 7.126 1.00 95.62 95 ILE A N 1
ATOM 771 C CA . ILE A 1 95 ? -5.946 -11.848 5.925 1.00 95.62 95 ILE A CA 1
ATOM 772 C C . ILE A 1 95 ? -5.481 -10.445 6.310 1.00 95.62 95 ILE A C 1
ATOM 774 O O . ILE A 1 95 ? -4.369 -10.050 5.969 1.00 95.62 95 ILE A O 1
ATOM 778 N N . ILE A 1 96 ? -6.294 -9.706 7.068 1.00 95.75 96 ILE A N 1
ATOM 779 C CA . ILE A 1 96 ? -5.958 -8.349 7.518 1.00 95.75 96 ILE A CA 1
ATOM 780 C C . ILE A 1 96 ? -4.718 -8.378 8.408 1.00 95.75 96 ILE A C 1
ATOM 782 O O . ILE A 1 96 ? -3.801 -7.589 8.196 1.00 95.75 96 ILE A O 1
ATOM 786 N N . THR A 1 97 ? -4.639 -9.314 9.356 1.00 94.56 97 THR A N 1
ATOM 787 C CA . THR A 1 97 ? -3.442 -9.493 10.187 1.00 94.56 97 THR A CA 1
ATOM 788 C C . THR A 1 97 ? -2.208 -9.806 9.335 1.00 94.56 97 THR A C 1
ATOM 790 O O . THR A 1 97 ? -1.149 -9.238 9.588 1.00 94.56 97 THR A O 1
ATOM 793 N N . GLY A 1 98 ? -2.340 -10.632 8.290 1.00 95.75 98 GLY A N 1
ATOM 794 C CA . GLY A 1 98 ? -1.265 -10.909 7.333 1.00 95.75 98 GLY A CA 1
ATOM 795 C C . GLY A 1 98 ? -0.826 -9.675 6.535 1.00 95.75 98 GLY A C 1
ATOM 796 O O . GLY A 1 98 ? 0.369 -9.435 6.388 1.00 95.75 98 GLY A O 1
ATOM 797 N N . LEU A 1 99 ? -1.770 -8.847 6.078 1.00 96.56 99 LEU A N 1
ATOM 798 C CA . LEU A 1 99 ? -1.475 -7.594 5.372 1.00 96.56 99 LEU A CA 1
ATOM 799 C C . LEU A 1 99 ? -0.776 -6.570 6.275 1.00 96.56 99 LEU A C 1
ATOM 801 O O . LEU A 1 99 ? 0.132 -5.872 5.822 1.00 96.56 99 LEU A O 1
ATOM 805 N N . LEU A 1 100 ? -1.147 -6.508 7.559 1.00 96.38 100 LEU A N 1
ATOM 806 C CA . LEU A 1 100 ? -0.510 -5.621 8.537 1.00 96.38 100 LEU A CA 1
ATOM 807 C C . LEU A 1 100 ? 0.985 -5.916 8.715 1.00 96.38 100 LEU A C 1
ATOM 809 O O . LEU A 1 100 ? 1.733 -4.993 9.026 1.00 96.38 100 LEU A O 1
ATOM 813 N N . VAL A 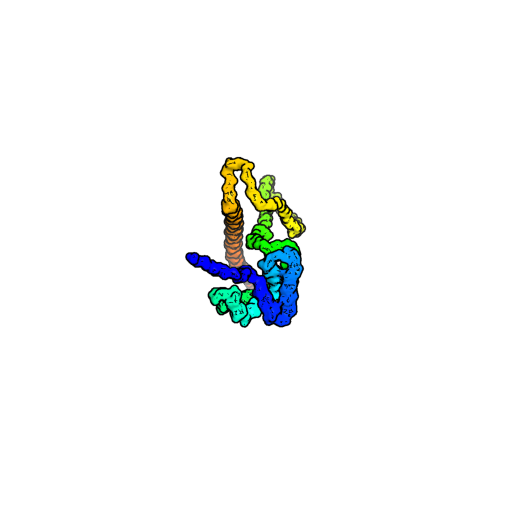1 101 ? 1.447 -7.150 8.467 1.00 96.38 101 VAL A N 1
ATOM 814 C CA . VAL A 1 101 ? 2.884 -7.492 8.507 1.00 96.38 101 VAL A CA 1
ATOM 815 C C . VAL A 1 101 ? 3.682 -6.666 7.494 1.00 96.38 101 VAL A C 1
ATOM 817 O O . VAL A 1 101 ? 4.821 -6.289 7.767 1.00 96.38 101 VAL A O 1
ATOM 820 N N . GLY A 1 102 ? 3.080 -6.307 6.355 1.00 95.88 102 GLY A N 1
ATOM 821 C CA . GLY A 1 102 ? 3.709 -5.443 5.354 1.00 95.88 102 GLY A CA 1
ATOM 822 C C . GLY A 1 102 ? 4.051 -4.044 5.879 1.00 95.88 102 GLY A C 1
ATOM 823 O O . GLY A 1 102 ? 4.968 -3.409 5.364 1.00 95.88 102 GLY A O 1
ATOM 824 N N . LEU A 1 103 ? 3.379 -3.574 6.937 1.00 95.44 103 LEU A N 1
ATOM 825 C CA . LEU A 1 103 ? 3.669 -2.278 7.555 1.00 95.44 103 LEU A CA 1
ATOM 826 C C . LEU A 1 103 ? 4.968 -2.284 8.370 1.00 95.44 103 LEU A C 1
ATOM 828 O O . LEU A 1 103 ? 5.515 -1.215 8.628 1.00 95.44 103 LEU A O 1
ATOM 832 N N . ASN A 1 104 ? 5.504 -3.454 8.733 1.00 94.56 104 ASN A N 1
ATOM 833 C CA . ASN A 1 104 ? 6.704 -3.558 9.569 1.00 94.56 104 ASN A CA 1
ATOM 834 C C . ASN A 1 104 ? 7.963 -3.005 8.880 1.00 94.56 104 ASN A C 1
ATOM 836 O O . ASN A 1 104 ? 8.928 -2.647 9.551 1.00 94.56 104 ASN A O 1
ATOM 840 N N . VAL A 1 105 ? 7.978 -2.923 7.544 1.00 95.75 105 VAL A N 1
ATOM 841 C CA . VAL A 1 105 ? 9.116 -2.358 6.801 1.00 95.75 105 VAL A CA 1
ATOM 842 C C . VAL A 1 105 ? 9.170 -0.829 6.887 1.00 95.75 105 VAL A C 1
ATOM 844 O O . VAL A 1 105 ? 10.219 -0.235 6.644 1.00 95.75 105 VAL A O 1
ATOM 847 N N . LEU A 1 106 ? 8.059 -0.180 7.243 1.00 93.06 106 LEU A N 1
ATOM 848 C CA . LEU A 1 106 ? 7.968 1.272 7.288 1.00 93.06 106 LEU A CA 1
ATOM 849 C C . LEU A 1 106 ? 8.717 1.815 8.505 1.00 93.06 106 LEU A C 1
ATOM 851 O O . LEU A 1 106 ? 8.594 1.299 9.615 1.00 93.06 106 LEU A O 1
ATOM 855 N N . ASP A 1 107 ? 9.491 2.874 8.293 1.00 93.75 107 ASP A N 1
ATOM 856 C CA . ASP A 1 107 ? 10.091 3.647 9.375 1.00 93.75 107 ASP A CA 1
ATOM 857 C C . ASP A 1 107 ? 9.199 4.852 9.674 1.00 93.75 107 ASP A C 1
ATOM 859 O O . ASP A 1 107 ? 9.165 5.831 8.927 1.00 93.75 107 ASP A O 1
ATOM 863 N N . LEU A 1 108 ? 8.381 4.719 10.716 1.00 91.88 108 LEU A N 1
ATOM 864 C CA . LEU A 1 108 ? 7.372 5.703 11.083 1.00 91.88 108 LEU A CA 1
ATOM 865 C C . LEU A 1 108 ? 7.828 6.444 12.333 1.00 91.88 108 LEU A C 1
ATOM 867 O O . LEU A 1 108 ? 8.207 5.827 13.324 1.00 91.88 108 LEU A O 1
ATOM 871 N N . ASN A 1 109 ? 7.725 7.770 12.306 1.00 89.88 109 ASN A N 1
ATOM 872 C CA . ASN A 1 109 ? 7.997 8.620 13.458 1.00 89.88 109 ASN A CA 1
ATOM 873 C C . ASN A 1 109 ? 6.860 9.633 13.631 1.00 89.88 109 ASN A C 1
ATOM 875 O O . ASN A 1 109 ? 6.790 10.633 12.915 1.00 89.88 109 ASN A O 1
ATOM 879 N N . PHE A 1 110 ? 5.936 9.351 14.551 1.00 86.81 110 PHE A N 1
ATOM 880 C CA . PHE A 1 110 ? 4.777 10.206 14.796 1.00 86.81 110 PHE A CA 1
ATOM 881 C C . PHE A 1 110 ? 5.000 11.127 15.998 1.00 86.81 110 PHE A C 1
ATOM 883 O O . PHE A 1 110 ? 5.275 10.676 17.109 1.00 86.81 110 PHE A O 1
ATOM 890 N N . CYS A 1 111 ? 4.767 12.426 15.812 1.00 81.06 111 CYS A N 1
ATOM 891 C CA . CYS A 1 111 ? 4.733 13.382 16.916 1.00 81.06 111 CYS A CA 1
ATOM 892 C C . CYS A 1 111 ? 3.427 13.233 17.714 1.00 81.06 111 CYS A C 1
ATOM 894 O O . CYS A 1 111 ? 2.349 13.525 17.202 1.00 81.06 111 CYS A O 1
ATOM 896 N N . LEU A 1 112 ? 3.514 12.809 18.978 1.00 79.50 112 LEU A N 1
ATOM 897 C CA . LEU A 1 112 ? 2.339 12.615 19.847 1.00 79.50 112 LEU A CA 1
ATOM 898 C C . LEU A 1 112 ? 2.026 13.812 20.756 1.00 79.50 112 LEU A C 1
ATOM 900 O O . LEU A 1 112 ? 0.888 13.965 21.186 1.00 79.50 112 LEU A O 1
ATOM 904 N N . LYS A 1 113 ? 3.014 14.668 21.049 1.00 70.38 113 LYS A N 1
ATOM 905 C CA . LYS A 1 113 ? 2.864 15.786 22.002 1.00 70.38 113 LYS A CA 1
ATOM 906 C C . LYS A 1 113 ? 1.987 16.920 21.464 1.00 70.38 113 LYS A C 1
ATOM 908 O O . LYS A 1 113 ? 1.188 17.478 22.206 1.00 70.38 113 LYS A O 1
ATOM 913 N N . GLU A 1 114 ? 2.115 17.223 20.176 1.00 64.44 114 GLU A N 1
ATOM 914 C CA . GLU A 1 114 ? 1.439 18.352 19.516 1.00 64.44 114 GLU A CA 1
ATOM 915 C C . GLU A 1 114 ? 0.226 17.920 18.678 1.00 64.44 114 GLU A C 1
ATOM 917 O O . GLU A 1 114 ? -0.489 18.754 18.125 1.00 64.44 114 GLU A O 1
ATOM 922 N N . ALA A 1 115 ? -0.025 16.613 18.571 1.00 68.06 115 ALA A N 1
ATOM 923 C CA . ALA A 1 115 ? -1.111 16.091 17.759 1.00 68.06 115 ALA A CA 1
ATOM 924 C C . ALA A 1 115 ? -2.456 16.177 18.495 1.00 68.06 115 ALA A C 1
ATOM 926 O O . ALA A 1 115 ? -2.615 15.667 19.604 1.00 68.06 115 ALA A O 1
ATOM 927 N N . ALA A 1 116 ? -3.460 16.756 17.835 1.00 77.19 116 ALA A N 1
ATOM 928 C CA . ALA A 1 116 ? -4.845 16.752 18.298 1.00 77.19 116 ALA A CA 1
ATOM 929 C C . ALA A 1 116 ? -5.488 15.373 18.053 1.00 77.19 116 ALA A C 1
ATOM 931 O O . ALA A 1 116 ? -6.251 15.182 17.110 1.00 77.19 116 ALA A O 1
ATOM 932 N N . LEU A 1 117 ? -5.146 14.382 18.880 1.00 81.31 117 LEU A N 1
ATOM 933 C CA . LEU A 1 117 ? -5.558 12.985 18.675 1.00 81.31 117 LEU A CA 1
ATOM 934 C C . LEU A 1 117 ? -7.019 12.703 19.042 1.00 81.31 117 LEU A C 1
ATOM 936 O O . LEU A 1 117 ? -7.599 11.738 18.537 1.00 81.31 117 LEU A O 1
ATOM 940 N N . ASP A 1 118 ? -7.616 13.555 19.874 1.00 82.00 118 ASP A N 1
ATOM 941 C CA . ASP A 1 118 ? -9.023 13.467 20.277 1.00 82.00 118 ASP A CA 1
ATOM 942 C C . ASP A 1 118 ? -9.990 13.764 19.122 1.00 82.00 118 ASP A C 1
ATOM 944 O O . ASP A 1 118 ? -11.084 13.203 19.060 1.00 82.00 118 ASP A O 1
ATOM 948 N N . TYR A 1 119 ? -9.570 14.583 18.157 1.00 79.75 119 TYR A N 1
ATOM 949 C CA . TYR A 1 119 ? -10.379 14.964 17.001 1.00 79.75 119 TYR A CA 1
ATOM 950 C C . TYR A 1 119 ? -9.929 14.190 15.762 1.00 79.75 119 TYR A C 1
ATOM 952 O O . TYR A 1 119 ? -8.763 13.803 15.675 1.00 79.75 119 TYR A O 1
ATOM 960 N N . PRO A 1 120 ? -10.829 13.854 14.821 1.00 67.00 120 PRO A N 1
ATOM 961 C CA . PRO A 1 120 ? -10.416 13.285 13.544 1.00 67.00 120 PRO A CA 1
ATOM 962 C C . PRO A 1 120 ? -9.374 14.209 12.906 1.00 67.00 120 PRO A C 1
ATOM 964 O O . PRO A 1 120 ? -9.661 15.373 12.644 1.00 67.00 120 PRO A O 1
ATOM 967 N N . SER A 1 121 ? -8.155 13.709 12.707 1.00 65.69 121 SER A N 1
ATOM 968 C CA . SER A 1 121 ? -7.183 14.402 11.866 1.00 65.69 121 SER A CA 1
ATOM 969 C C . SER A 1 121 ? -7.763 14.490 10.461 1.00 65.69 121 SER A C 1
ATOM 971 O O . SER A 1 121 ? -8.360 13.509 10.011 1.00 65.69 121 SER A O 1
ATOM 973 N N . ASP A 1 122 ? -7.582 15.627 9.789 1.00 60.34 122 ASP A N 1
ATOM 974 C CA . ASP A 1 122 ? -7.964 15.766 8.388 1.00 60.34 122 ASP A CA 1
ATOM 975 C C . ASP A 1 122 ? -7.343 14.609 7.592 1.00 60.34 122 ASP A C 1
ATOM 977 O O . ASP A 1 122 ? -6.124 14.450 7.530 1.00 60.34 122 ASP A O 1
ATOM 981 N N . THR A 1 123 ? -8.196 13.724 7.082 1.00 61.38 123 THR A N 1
ATOM 982 C CA . THR A 1 123 ? -7.784 12.567 6.282 1.00 61.38 123 THR A CA 1
ATOM 983 C C . THR A 1 123 ? -7.417 12.983 4.863 1.00 61.38 123 THR A C 1
ATOM 985 O O . THR A 1 123 ? -6.965 12.150 4.076 1.00 61.38 123 THR A O 1
ATOM 988 N N . THR A 1 124 ? -7.644 14.252 4.515 1.00 64.94 124 THR A N 1
ATOM 989 C CA . THR A 1 124 ? -7.352 14.805 3.202 1.00 64.94 124 THR A CA 1
ATOM 990 C C . THR A 1 124 ? -5.847 14.950 3.053 1.00 64.94 124 THR A C 1
ATOM 992 O O . THR A 1 124 ? -5.220 15.896 3.527 1.00 64.94 124 THR A O 1
ATOM 995 N N . ILE A 1 125 ? -5.245 13.984 2.365 1.00 68.19 125 ILE A N 1
ATOM 996 C CA . ILE A 1 125 ? -3.880 14.127 1.880 1.00 68.19 125 ILE A CA 1
ATOM 997 C C . ILE A 1 125 ? -3.920 15.201 0.793 1.00 68.19 125 ILE A C 1
ATOM 999 O O . ILE A 1 125 ? -4.404 14.968 -0.314 1.00 68.19 125 ILE A O 1
ATOM 1003 N N . HIS A 1 126 ? -3.420 16.394 1.110 1.00 69.69 126 HIS A N 1
ATOM 1004 C CA . HIS A 1 126 ? -3.226 17.454 0.128 1.00 69.69 126 HIS A CA 1
ATOM 1005 C C . HIS A 1 126 ? -2.073 17.068 -0.795 1.00 69.69 126 HIS A C 1
ATOM 1007 O O . HIS A 1 126 ? -0.923 17.452 -0.584 1.00 69.69 126 HIS A O 1
ATOM 1013 N N . TYR A 1 127 ? -2.378 16.283 -1.829 1.00 60.97 127 TYR A N 1
ATOM 1014 C CA . TYR A 1 127 ? -1.386 15.847 -2.806 1.00 60.97 127 TYR A CA 1
ATOM 1015 C C . TYR A 1 127 ? -0.687 17.023 -3.485 1.00 60.97 127 TYR A C 1
ATOM 1017 O O . TYR A 1 127 ? 0.451 16.858 -3.892 1.00 60.97 127 TYR A O 1
ATOM 1025 N N . SER A 1 128 ? -1.284 18.218 -3.524 1.00 64.38 128 SER A N 1
ATOM 1026 C CA . SER A 1 128 ? -0.616 19.451 -3.966 1.00 64.38 128 SER A CA 1
ATOM 1027 C C . SER A 1 128 ? 0.702 19.742 -3.234 1.00 64.38 128 SER A C 1
ATOM 1029 O O . SER A 1 128 ? 1.600 20.324 -3.827 1.00 64.38 128 SER A O 1
ATOM 1031 N N . LEU A 1 129 ? 0.859 19.302 -1.980 1.00 57.28 129 LEU A N 1
ATOM 1032 C CA . LEU A 1 129 ? 2.102 19.453 -1.211 1.00 57.28 129 LEU A CA 1
ATOM 1033 C C . LEU A 1 129 ? 3.203 18.473 -1.648 1.00 57.28 129 LEU A C 1
ATOM 1035 O O . LEU A 1 129 ? 4.384 18.736 -1.437 1.00 57.28 129 LEU A O 1
ATOM 1039 N N . TYR A 1 130 ? 2.823 17.342 -2.246 1.00 59.25 130 TYR A N 1
ATOM 1040 C CA . TYR A 1 130 ? 3.730 16.264 -2.663 1.00 59.25 130 TYR A CA 1
ATOM 1041 C C . TYR A 1 130 ? 3.918 16.203 -4.183 1.00 59.25 130 TYR A C 1
ATOM 1043 O O . TYR A 1 130 ? 4.928 15.703 -4.682 1.00 59.25 130 TYR A O 1
ATOM 1051 N N . LEU A 1 131 ? 2.960 16.743 -4.930 1.00 59.62 131 LEU A N 1
ATOM 1052 C CA . LEU A 1 131 ? 3.050 17.013 -6.351 1.00 59.62 131 LEU A CA 1
ATOM 1053 C C . LEU A 1 131 ? 3.912 18.261 -6.501 1.00 59.62 131 LEU A C 1
ATOM 1055 O O . LEU A 1 131 ? 3.423 19.385 -6.488 1.00 59.62 131 LEU A O 1
ATOM 1059 N N . ARG A 1 132 ? 5.228 18.041 -6.586 1.00 52.78 132 ARG A N 1
ATOM 1060 C CA . ARG A 1 132 ? 6.216 19.078 -6.888 1.00 52.78 132 ARG A CA 1
ATOM 1061 C C . ARG A 1 132 ? 5.690 19.927 -8.040 1.00 52.78 132 ARG A C 1
ATOM 1063 O O . ARG A 1 132 ? 5.527 19.422 -9.153 1.00 52.78 132 ARG A O 1
ATOM 1070 N N . GLU A 1 133 ? 5.469 21.209 -7.780 1.00 48.47 133 GLU A N 1
ATOM 1071 C CA . GLU A 1 133 ? 5.268 22.177 -8.840 1.00 48.47 133 GLU A CA 1
ATOM 1072 C C . GLU A 1 133 ? 6.566 22.223 -9.644 1.00 48.47 133 GLU A C 1
ATOM 1074 O O . GLU A 1 133 ? 7.540 22.886 -9.286 1.00 48.47 133 GLU A O 1
ATOM 1079 N N . ARG A 1 134 ? 6.623 21.448 -10.727 1.00 40.84 134 ARG A N 1
ATOM 1080 C CA . ARG A 1 134 ? 7.638 21.646 -11.748 1.00 40.84 134 ARG A CA 1
ATOM 1081 C C . ARG A 1 134 ? 7.239 22.952 -12.416 1.00 40.84 134 ARG A C 1
ATOM 1083 O O . ARG A 1 134 ? 6.516 22.936 -13.408 1.00 40.84 134 ARG A O 1
ATOM 1090 N N . ARG A 1 135 ? 7.660 24.083 -11.842 1.00 43.59 135 ARG A N 1
ATOM 1091 C CA . ARG A 1 135 ? 7.696 25.345 -12.574 1.00 43.59 135 ARG A CA 1
ATOM 1092 C C . ARG A 1 135 ? 8.650 25.106 -13.728 1.00 43.59 135 ARG A C 1
ATOM 1094 O O . ARG A 1 135 ? 9.862 25.207 -13.586 1.00 43.59 135 ARG A O 1
ATOM 1101 N N . ILE A 1 136 ? 8.089 24.665 -14.847 1.00 39.91 136 ILE A N 1
ATOM 1102 C CA . ILE A 1 136 ? 8.754 24.732 -16.134 1.00 39.91 136 ILE A CA 1
ATOM 1103 C C . ILE A 1 136 ? 9.052 26.224 -16.269 1.00 39.91 136 ILE A C 1
ATOM 1105 O O . ILE A 1 136 ? 8.091 26.998 -16.228 1.00 39.91 136 ILE A O 1
ATOM 1109 N N . PRO A 1 137 ? 10.325 26.654 -16.309 1.00 35.03 137 PRO A N 1
ATOM 1110 C CA . PRO A 1 137 ? 10.615 28.056 -16.521 1.00 35.03 137 PRO A CA 1
ATOM 1111 C C . PRO A 1 137 ? 9.896 28.429 -17.807 1.00 35.03 137 PRO A C 1
ATOM 1113 O O . PRO A 1 137 ? 10.128 27.824 -18.858 1.00 35.03 137 PRO A O 1
ATOM 1116 N N . SER A 1 138 ? 8.936 29.344 -17.683 1.00 32.44 138 SER A N 1
ATOM 1117 C CA . SER A 1 138 ? 8.287 29.965 -18.818 1.00 32.44 138 SER A CA 1
ATOM 1118 C C . SER A 1 138 ? 9.418 30.380 -19.739 1.00 32.44 138 SER A C 1
ATOM 1120 O O . SER A 1 138 ? 10.239 31.209 -19.348 1.00 32.44 138 SER A O 1
ATOM 1122 N N . GLN A 1 139 ? 9.514 29.766 -20.920 1.00 33.59 139 GLN A N 1
ATOM 1123 C CA . GLN A 1 139 ? 10.319 30.333 -21.986 1.00 33.59 139 GLN A CA 1
ATOM 1124 C C . GLN A 1 139 ? 9.704 31.703 -22.240 1.00 33.59 139 GLN A C 1
ATOM 1126 O O . GLN A 1 139 ? 8.691 31.833 -22.926 1.00 33.59 139 GLN A O 1
ATOM 1131 N N . THR A 1 140 ? 10.261 32.724 -21.595 1.00 31.77 140 THR A N 1
ATOM 1132 C CA . THR A 1 140 ? 10.081 34.101 -21.998 1.00 31.77 140 THR A CA 1
ATOM 1133 C C . THR A 1 140 ? 10.603 34.135 -23.416 1.00 31.77 140 THR A C 1
ATOM 1135 O O . THR A 1 140 ? 11.809 34.066 -23.643 1.00 31.77 140 THR A O 1
ATOM 1138 N N . VAL A 1 141 ? 9.676 34.143 -24.368 1.00 35.25 141 VAL A N 1
ATOM 1139 C CA . VAL A 1 141 ? 9.956 34.459 -25.759 1.00 35.25 141 VAL A CA 1
ATOM 1140 C C . VAL A 1 141 ? 10.468 35.895 -25.748 1.00 35.25 141 VAL A C 1
ATOM 1142 O O . VAL A 1 141 ? 9.699 36.853 -25.776 1.00 35.25 141 VAL A O 1
ATOM 1145 N N . SER A 1 142 ? 11.779 36.053 -25.601 1.00 32.06 142 SER A N 1
ATOM 1146 C CA . SER A 1 142 ? 12.466 37.301 -25.867 1.00 32.06 142 SER A CA 1
ATOM 1147 C C . SER A 1 142 ? 12.453 37.477 -27.379 1.00 32.06 142 SER A C 1
ATOM 1149 O O . SER A 1 142 ? 13.247 36.895 -28.114 1.00 32.06 142 SER A O 1
ATOM 1151 N N . ASN A 1 143 ? 11.497 38.276 -27.848 1.00 35.44 143 ASN A N 1
ATOM 1152 C CA . ASN A 1 143 ? 11.548 38.880 -29.169 1.00 35.44 143 ASN A CA 1
ATOM 1153 C C . ASN A 1 143 ? 12.810 39.745 -29.250 1.00 35.44 143 ASN A C 1
ATOM 1155 O O . ASN A 1 143 ? 12.758 40.923 -28.917 1.00 35.44 143 ASN A O 1
ATOM 1159 N N . ASN A 1 144 ? 13.927 39.174 -29.692 1.00 33.69 144 ASN A N 1
ATOM 1160 C CA . ASN A 1 144 ? 15.094 39.933 -30.114 1.00 33.69 144 ASN A CA 1
ATOM 1161 C C . ASN A 1 144 ? 15.480 39.488 -31.523 1.00 33.69 144 ASN A C 1
ATOM 1163 O O . ASN A 1 144 ? 16.076 38.440 -31.750 1.00 33.69 144 ASN A O 1
ATOM 1167 N N . ILE A 1 145 ? 15.082 40.333 -32.469 1.00 43.16 145 ILE A N 1
ATOM 1168 C CA . ILE A 1 145 ? 15.589 40.410 -33.835 1.00 43.16 145 ILE A CA 1
ATOM 1169 C C . ILE A 1 145 ? 17.115 40.519 -33.754 1.00 43.16 145 ILE A C 1
ATOM 1171 O O . ILE A 1 145 ? 17.574 41.502 -33.185 1.00 43.16 145 ILE A O 1
ATOM 1175 N N . HIS A 1 146 ? 17.880 39.576 -34.317 1.00 30.12 146 HIS A N 1
ATOM 1176 C CA . HIS A 1 146 ? 19.251 39.796 -34.809 1.00 30.12 146 HIS A CA 1
ATOM 1177 C C . HIS A 1 146 ? 19.618 38.785 -35.915 1.00 30.12 146 HIS A C 1
ATOM 1179 O O . HIS A 1 146 ? 19.170 37.640 -35.914 1.00 30.12 146 HIS A O 1
ATOM 1185 N N . SER A 1 147 ? 20.386 39.286 -36.886 1.00 30.23 147 SER A N 1
ATOM 1186 C CA . SER A 1 147 ? 20.751 38.705 -38.188 1.00 30.23 147 SER A CA 1
ATOM 1187 C C . SER A 1 147 ? 21.553 37.392 -38.144 1.00 30.23 147 SER A C 1
ATOM 1189 O O . SER A 1 147 ? 22.218 37.106 -37.150 1.00 30.23 147 SER A O 1
ATOM 1191 N N . PRO A 1 148 ? 21.551 36.609 -39.244 1.00 33.16 148 PRO A N 1
ATOM 1192 C CA . PRO A 1 148 ? 22.200 35.306 -39.299 1.00 33.16 148 PRO A CA 1
ATOM 1193 C C . PRO A 1 148 ? 23.712 35.444 -39.515 1.00 33.16 148 PRO A C 1
ATOM 1195 O O . PRO A 1 148 ? 24.146 35.988 -40.529 1.00 33.16 148 PRO A O 1
ATOM 1198 N N . GLY A 1 149 ? 24.505 34.891 -38.596 1.00 39.75 149 GLY A N 1
ATOM 1199 C CA . GLY A 1 149 ? 25.922 34.617 -38.837 1.00 39.75 149 GLY A CA 1
ATOM 1200 C C . GLY A 1 149 ? 26.853 34.924 -37.669 1.00 39.75 149 GLY A C 1
ATOM 1201 O O . GLY A 1 149 ? 27.542 35.932 -37.704 1.00 39.75 149 GLY A O 1
ATOM 1202 N N . SER A 1 150 ? 26.944 34.013 -36.699 1.00 31.39 150 SER A N 1
ATOM 1203 C CA . SER A 1 150 ? 28.203 33.688 -36.011 1.00 31.39 150 SER A CA 1
ATOM 1204 C C . SER A 1 150 ? 28.010 32.455 -35.129 1.00 31.39 150 SER A C 1
ATOM 1206 O O . SER A 1 150 ? 27.106 32.402 -34.299 1.00 31.39 150 SER A O 1
ATOM 1208 N N . ILE A 1 151 ? 28.857 31.454 -35.354 1.00 45.28 151 ILE A N 1
ATOM 1209 C CA . ILE A 1 151 ? 29.093 30.321 -34.460 1.00 45.28 151 ILE A CA 1
ATOM 1210 C C . ILE A 1 151 ? 29.921 30.881 -33.305 1.00 45.28 151 ILE A C 1
ATOM 1212 O O . ILE A 1 151 ? 30.981 31.442 -33.576 1.00 45.28 151 ILE A O 1
ATOM 1216 N N . ASP A 1 152 ? 29.462 30.747 -32.062 1.00 35.34 152 ASP A N 1
ATOM 1217 C CA . ASP A 1 152 ? 30.385 30.815 -30.931 1.00 35.34 152 ASP A CA 1
ATOM 1218 C C . ASP A 1 152 ? 29.957 29.891 -29.788 1.00 35.34 152 ASP A C 1
ATOM 1220 O O . ASP A 1 152 ? 28.780 29.796 -29.425 1.00 35.34 152 ASP A O 1
ATOM 1224 N N . ASP A 1 153 ? 30.967 29.197 -29.282 1.00 41.62 153 ASP A N 1
ATOM 1225 C CA . ASP A 1 153 ? 30.982 28.284 -28.153 1.00 41.62 153 ASP A CA 1
ATOM 1226 C C . ASP A 1 153 ? 30.621 29.012 -26.858 1.00 41.62 153 ASP A C 1
ATOM 1228 O O . ASP A 1 153 ? 31.293 29.975 -26.494 1.00 41.62 153 ASP A O 1
ATOM 1232 N N . ARG A 1 154 ? 29.666 28.485 -26.082 1.00 39.19 154 ARG A N 1
ATOM 1233 C CA . ARG A 1 154 ? 29.690 28.612 -24.614 1.00 39.19 154 ARG A CA 1
ATOM 1234 C C . ARG A 1 154 ? 29.112 27.370 -23.943 1.00 39.19 154 ARG A C 1
ATOM 1236 O O . ARG A 1 154 ? 27.901 27.180 -23.860 1.00 39.19 154 ARG A O 1
ATOM 1243 N N . ILE A 1 155 ? 30.033 26.541 -23.465 1.00 45.16 155 ILE A N 1
ATOM 1244 C CA . ILE A 1 155 ? 29.863 25.667 -22.304 1.00 45.16 155 ILE A CA 1
ATOM 1245 C C . ILE A 1 155 ? 29.871 26.559 -21.042 1.00 45.16 155 ILE A C 1
ATOM 1247 O O . ILE A 1 155 ? 30.485 27.625 -21.054 1.00 45.16 155 ILE A O 1
ATOM 1251 N N . ASP A 1 156 ? 29.211 26.076 -19.987 1.00 44.34 156 ASP A N 1
ATOM 1252 C CA . ASP A 1 156 ? 29.149 26.568 -18.599 1.00 44.34 156 ASP A CA 1
ATOM 1253 C C . ASP A 1 156 ? 28.029 27.552 -18.232 1.00 44.34 156 ASP A C 1
ATOM 1255 O O . ASP A 1 156 ? 28.197 28.767 -18.224 1.00 44.34 156 ASP A O 1
ATOM 1259 N N . GLU A 1 157 ? 26.927 26.985 -17.737 1.00 37.50 157 GLU A N 1
ATOM 1260 C CA . GLU A 1 157 ? 26.254 27.528 -16.557 1.00 37.50 157 GLU A CA 1
ATOM 1261 C C . GLU A 1 157 ? 25.866 26.354 -15.645 1.00 37.50 157 GLU A C 1
ATOM 1263 O O . GLU A 1 157 ? 25.055 25.501 -16.005 1.00 37.50 157 GLU A O 1
ATOM 1268 N N . LEU A 1 158 ? 26.545 26.263 -14.495 1.00 39.47 158 LEU A N 1
ATOM 1269 C CA . LEU A 1 158 ? 26.264 25.294 -13.441 1.00 39.47 158 LEU A CA 1
ATOM 1270 C C . LEU A 1 158 ? 24.847 25.514 -12.896 1.00 39.47 158 LEU A C 1
ATOM 1272 O O . LEU A 1 158 ? 24.500 26.622 -12.488 1.00 39.47 158 LEU A O 1
ATOM 1276 N N . ASP A 1 159 ? 24.079 24.430 -12.817 1.00 36.34 159 ASP A N 1
ATOM 1277 C CA . ASP A 1 159 ? 22.779 24.376 -12.156 1.00 36.34 159 ASP A CA 1
ATOM 1278 C C . ASP A 1 159 ? 22.874 24.851 -10.690 1.00 36.34 159 ASP A C 1
ATOM 1280 O O . ASP A 1 159 ? 23.463 24.183 -9.833 1.00 36.34 159 ASP A O 1
ATOM 1284 N N . ASP A 1 160 ? 22.252 25.993 -10.379 1.00 39.75 160 ASP A N 1
ATOM 1285 C CA . ASP A 1 160 ? 22.042 26.459 -9.007 1.00 39.75 160 ASP A CA 1
ATOM 1286 C C . ASP A 1 160 ? 21.016 25.562 -8.291 1.00 39.75 160 ASP A C 1
ATOM 1288 O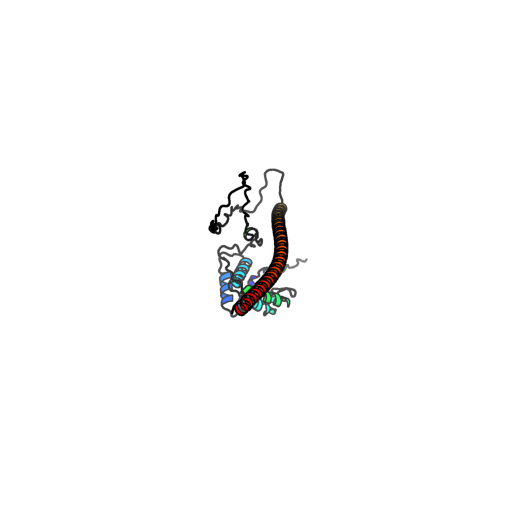 O . ASP A 1 160 ? 19.797 25.710 -8.406 1.00 39.75 160 ASP A O 1
ATOM 1292 N N . TYR A 1 161 ? 21.531 24.604 -7.523 1.00 42.72 161 TYR A N 1
ATOM 1293 C CA . TYR A 1 161 ? 20.755 23.681 -6.692 1.00 42.72 161 TYR A CA 1
ATOM 1294 C C . TYR A 1 161 ? 20.245 24.306 -5.371 1.00 42.72 161 TYR A C 1
ATOM 1296 O O . TYR A 1 161 ? 19.600 23.617 -4.572 1.00 42.72 161 TYR A O 1
ATOM 1304 N N . SER A 1 162 ? 20.477 25.603 -5.120 1.00 40.78 162 SER A N 1
ATOM 1305 C CA . SER A 1 162 ? 20.178 26.251 -3.828 1.00 40.78 162 SER A CA 1
ATOM 1306 C C . SER A 1 162 ? 18.690 26.509 -3.562 1.00 40.78 162 SER A C 1
ATOM 1308 O O . SER A 1 162 ? 18.307 26.783 -2.426 1.00 40.78 162 SER A O 1
ATOM 1310 N N . SER A 1 163 ? 17.811 26.367 -4.559 1.00 41.62 163 SER A N 1
ATOM 1311 C CA . SER A 1 163 ? 16.367 26.626 -4.397 1.00 41.62 163 SER A CA 1
ATOM 1312 C C . SER A 1 163 ? 15.561 25.459 -3.794 1.00 41.62 163 SER A C 1
ATOM 1314 O O . SER A 1 163 ? 14.335 25.523 -3.712 1.00 41.62 163 SER A O 1
ATOM 1316 N N . LEU A 1 164 ? 16.214 24.386 -3.332 1.00 39.19 164 LEU A N 1
ATOM 1317 C CA . LEU A 1 164 ? 15.542 23.196 -2.785 1.00 39.19 164 LEU A CA 1
ATOM 1318 C C . LEU A 1 164 ? 15.067 23.310 -1.320 1.00 39.19 164 LEU A C 1
ATOM 1320 O O . LEU A 1 164 ? 14.506 22.339 -0.814 1.00 39.19 164 LEU A O 1
ATOM 1324 N N . SER A 1 165 ? 15.257 24.442 -0.629 1.00 36.69 165 SER A N 1
ATOM 1325 C CA . SER A 1 165 ? 14.968 24.551 0.819 1.00 36.69 165 SER A CA 1
ATOM 1326 C C . SER A 1 165 ? 13.844 25.511 1.225 1.00 36.69 165 SER A C 1
ATOM 1328 O O . SER A 1 165 ? 13.552 25.629 2.415 1.00 36.69 165 SER A O 1
ATOM 1330 N N . SER A 1 166 ? 13.165 26.181 0.291 1.00 35.78 166 SER A N 1
ATOM 1331 C CA . SER A 1 166 ? 12.071 27.083 0.674 1.00 35.78 166 SER A CA 1
ATOM 1332 C C . SER A 1 166 ? 10.758 26.321 0.870 1.00 35.78 166 SER A C 1
ATOM 1334 O O . SER A 1 166 ? 9.975 26.139 -0.060 1.00 35.78 166 SER A O 1
ATOM 1336 N N . SER A 1 167 ? 10.517 25.882 2.108 1.00 33.72 167 SER A N 1
ATOM 1337 C CA . SER A 1 167 ? 9.185 25.504 2.591 1.00 33.72 167 SER A CA 1
ATOM 1338 C C . SER A 1 167 ? 8.198 26.658 2.353 1.00 33.72 167 SER A C 1
ATOM 1340 O O . SER A 1 167 ? 8.518 27.800 2.695 1.00 33.72 167 SER A O 1
ATOM 1342 N N . PRO A 1 168 ? 6.996 26.412 1.805 1.00 39.31 168 PRO A N 1
ATOM 1343 C CA . PRO A 1 168 ? 6.024 27.476 1.600 1.00 39.31 168 PRO A CA 1
ATOM 1344 C C . PRO A 1 168 ? 5.479 27.977 2.946 1.00 39.31 168 PRO A C 1
ATOM 1346 O O . PRO A 1 168 ? 5.101 27.198 3.823 1.00 39.31 168 PRO A O 1
ATOM 1349 N N . ILE A 1 169 ? 5.438 29.302 3.099 1.00 33.25 169 ILE A N 1
ATOM 1350 C CA . ILE A 1 169 ? 4.821 29.992 4.235 1.00 33.25 169 ILE A CA 1
ATOM 1351 C C . ILE A 1 169 ? 3.311 29.734 4.191 1.00 33.25 169 ILE A C 1
ATOM 1353 O O . ILE A 1 169 ? 2.619 30.163 3.270 1.00 33.25 169 ILE A O 1
ATOM 1357 N N . ILE A 1 170 ? 2.795 29.044 5.209 1.00 37.53 170 ILE A N 1
ATOM 1358 C CA . ILE A 1 170 ? 1.358 28.881 5.435 1.00 37.53 170 ILE A CA 1
ATOM 1359 C C . ILE A 1 170 ? 0.814 30.217 5.950 1.00 37.53 170 ILE A C 1
ATOM 1361 O O . ILE A 1 170 ? 1.077 30.597 7.093 1.00 37.53 170 ILE A O 1
ATOM 1365 N N . VAL A 1 171 ? 0.006 30.911 5.147 1.00 31.75 171 VAL A N 1
ATOM 1366 C CA . VAL A 1 171 ? -0.906 31.933 5.677 1.00 31.75 171 VAL A CA 1
ATOM 1367 C C . VAL A 1 171 ? -1.999 31.191 6.444 1.00 31.75 171 VAL A C 1
ATOM 1369 O O . VAL A 1 171 ? -2.949 30.664 5.874 1.00 31.75 171 VAL A O 1
ATOM 1372 N N . ARG A 1 172 ? -1.817 31.086 7.762 1.00 29.33 172 ARG A N 1
ATOM 1373 C CA . ARG A 1 172 ? -2.826 30.572 8.691 1.00 29.33 172 ARG A CA 1
ATOM 1374 C C . ARG A 1 172 ? -3.972 31.582 8.771 1.00 29.33 172 ARG A C 1
ATOM 1376 O O . ARG A 1 172 ? -3.847 32.580 9.473 1.00 29.33 172 ARG A O 1
ATOM 1383 N N . THR A 1 173 ? -5.104 31.319 8.126 1.00 29.89 173 THR A N 1
ATOM 1384 C CA . THR A 1 173 ? -6.367 31.936 8.549 1.00 29.89 173 THR A CA 1
ATOM 1385 C C . THR A 1 173 ? -6.864 31.175 9.770 1.00 29.89 173 THR A C 1
ATOM 1387 O O . THR A 1 173 ? -7.456 30.104 9.672 1.00 29.89 173 THR A O 1
ATOM 1390 N N . SER A 1 174 ? -6.548 31.704 10.947 1.00 32.22 174 SER A N 1
ATOM 1391 C CA . SER A 1 174 ? -7.152 31.284 12.204 1.00 32.22 174 SER A CA 1
ATOM 1392 C C . SER A 1 174 ? -8.630 31.667 12.207 1.00 32.22 174 SER A C 1
ATOM 1394 O O . SER A 1 174 ? -8.958 32.844 12.348 1.00 32.22 174 SER A O 1
ATOM 1396 N N . THR A 1 175 ? -9.520 30.688 12.113 1.00 30.38 175 THR A N 1
ATOM 1397 C CA . THR A 1 175 ? -10.924 30.865 12.492 1.00 30.38 175 THR A CA 1
ATOM 1398 C C . THR A 1 175 ? -11.217 29.890 13.619 1.00 30.38 175 THR A C 1
ATOM 1400 O O . THR A 1 175 ? -11.458 28.705 13.410 1.00 30.38 175 THR A O 1
ATOM 1403 N N . GLN A 1 176 ? -11.091 30.399 14.845 1.00 37.75 176 GLN A N 1
ATOM 1404 C CA . GLN A 1 176 ? -11.703 29.780 16.008 1.00 37.75 176 GLN A CA 1
ATOM 1405 C C . GLN A 1 176 ? -13.192 30.135 16.054 1.00 37.75 176 GLN A C 1
ATOM 1407 O O . GLN A 1 176 ? -13.575 31.247 15.696 1.00 37.75 176 GLN A O 1
ATOM 1412 N N . ASN A 1 177 ? -13.941 29.201 16.636 1.00 35.25 177 ASN A N 1
ATOM 1413 C CA . ASN A 1 177 ? -15.251 29.327 17.272 1.00 35.25 177 ASN A CA 1
ATOM 1414 C C . ASN A 1 177 ? -16.494 29.011 16.436 1.00 35.25 177 ASN A C 1
ATOM 1416 O O . ASN A 1 177 ? -16.823 29.639 15.435 1.00 35.25 177 ASN A O 1
ATOM 1420 N N . SER A 1 178 ? -17.193 28.011 16.964 1.00 42.84 178 SER A N 1
ATOM 1421 C CA . SER A 1 178 ? -18.604 27.709 16.809 1.00 42.84 178 SER A CA 1
ATOM 1422 C C . SER A 1 178 ? -19.512 28.833 17.335 1.00 42.84 178 SER A C 1
ATOM 1424 O O . SER A 1 178 ? -19.131 29.598 18.219 1.00 42.84 178 SER A O 1
ATOM 1426 N N . ASP A 1 179 ? -20.735 28.808 16.801 1.00 31.23 179 ASP A N 1
ATOM 1427 C CA . ASP A 1 179 ? -21.981 29.476 17.202 1.00 31.23 179 ASP A CA 1
ATOM 1428 C C . ASP A 1 179 ? -22.372 30.784 16.478 1.00 31.23 179 ASP A C 1
ATOM 1430 O O . ASP A 1 179 ? -21.735 31.831 16.530 1.00 31.23 179 ASP A O 1
ATOM 1434 N N . THR A 1 180 ? -23.501 30.654 15.779 1.00 49.31 180 THR A N 1
ATOM 1435 C CA . THR A 1 180 ? -24.282 31.594 14.963 1.00 49.31 180 THR A CA 1
ATOM 1436 C C . THR A 1 180 ? -24.528 32.982 15.564 1.00 49.31 180 THR A C 1
ATOM 1438 O O . THR A 1 180 ? -25.164 33.087 16.609 1.00 49.31 180 THR A O 1
ATOM 1441 N N . VAL A 1 181 ? -24.241 34.035 14.783 1.00 34.22 181 VAL A N 1
ATOM 1442 C CA . VAL A 1 181 ? -25.042 35.276 14.710 1.00 34.22 181 VAL A CA 1
ATOM 1443 C C . VAL A 1 181 ? -25.109 35.729 13.247 1.00 34.22 181 VAL A C 1
ATOM 1445 O O . VAL A 1 181 ? -24.095 36.012 12.616 1.00 34.22 181 VAL A O 1
ATOM 1448 N N . ILE A 1 182 ? -26.327 35.766 12.705 1.00 47.12 182 ILE A N 1
ATOM 1449 C CA . ILE A 1 182 ? -26.659 36.333 11.392 1.00 47.12 182 ILE A CA 1
ATOM 1450 C C . ILE A 1 182 ? -26.585 37.862 11.488 1.00 47.12 182 ILE A C 1
ATOM 1452 O O . ILE A 1 182 ? -27.103 38.415 12.456 1.00 47.12 182 ILE A O 1
ATOM 1456 N N . LEU A 1 183 ? -25.991 38.521 10.480 1.00 38.56 183 LEU A N 1
ATOM 1457 C CA . LEU A 1 183 ? -26.563 39.641 9.699 1.00 38.56 183 LEU A CA 1
ATOM 1458 C C . LEU A 1 183 ? -25.459 40.425 8.959 1.00 38.56 183 LEU A C 1
ATOM 1460 O O . LEU A 1 183 ? -24.789 41.268 9.549 1.00 38.56 183 LEU A O 1
ATOM 1464 N N . SER A 1 184 ? -25.320 40.214 7.645 1.00 32.31 184 SER A N 1
ATOM 1465 C CA . SER A 1 184 ? -25.316 41.303 6.645 1.00 32.31 184 SER A CA 1
ATOM 1466 C C . SER A 1 184 ? -25.159 40.787 5.204 1.00 32.31 184 SER A C 1
ATOM 1468 O O . SER A 1 184 ? -24.295 39.974 4.903 1.00 32.31 184 SER A O 1
ATOM 1470 N N . ASN A 1 185 ? -26.019 41.339 4.343 1.00 34.09 185 ASN A N 1
ATOM 1471 C CA . ASN A 1 185 ? -26.092 41.301 2.879 1.00 34.09 185 ASN A CA 1
ATOM 1472 C C . ASN A 1 185 ? -26.434 39.980 2.167 1.00 34.09 185 ASN A C 1
ATOM 1474 O O . ASN A 1 185 ? -25.605 39.115 1.906 1.00 34.09 185 ASN A O 1
ATOM 1478 N N . SER A 1 186 ? -27.701 39.924 1.751 1.00 42.16 186 SER A N 1
ATOM 1479 C CA . SER A 1 186 ? -28.253 39.062 0.712 1.00 42.16 186 SER A CA 1
ATOM 1480 C C . SER A 1 186 ? -27.388 39.080 -0.554 1.00 42.16 186 SER A C 1
ATOM 1482 O O . SER A 1 186 ? -27.370 40.089 -1.258 1.00 42.16 186 SER A O 1
ATOM 1484 N N . ASN A 1 187 ? -26.688 37.976 -0.841 1.00 43.06 187 ASN A N 1
ATOM 1485 C CA . ASN A 1 187 ? -26.938 37.204 -2.068 1.00 43.06 187 ASN A CA 1
ATOM 1486 C C . ASN A 1 187 ? -26.119 35.920 -2.252 1.00 43.06 187 ASN A C 1
ATOM 1488 O O . ASN A 1 187 ? -26.500 35.163 -3.126 1.00 43.06 187 ASN A O 1
ATOM 1492 N N . ASP A 1 188 ? -25.124 35.576 -1.432 1.00 49.06 188 ASP A N 1
ATOM 1493 C CA . ASP A 1 188 ? -24.381 34.321 -1.653 1.00 49.06 188 ASP A CA 1
ATOM 1494 C C . ASP A 1 188 ? -24.115 33.571 -0.341 1.00 49.06 188 ASP A C 1
ATOM 1496 O O . ASP A 1 188 ? -23.023 33.618 0.226 1.00 49.06 188 ASP A O 1
ATOM 1500 N N . ILE A 1 189 ? -25.120 32.838 0.158 1.00 50.16 189 ILE A N 1
ATOM 1501 C CA . ILE A 1 189 ? -24.861 31.738 1.100 1.00 50.16 189 ILE A CA 1
ATOM 1502 C C . ILE A 1 189 ? -24.370 30.565 0.248 1.00 50.16 189 ILE A C 1
ATOM 1504 O O . ILE A 1 189 ? -25.139 29.671 -0.093 1.00 50.16 189 ILE A O 1
ATOM 1508 N N . ILE A 1 190 ? -23.097 30.606 -0.148 1.00 54.22 190 ILE A N 1
ATOM 1509 C CA . ILE A 1 190 ? -22.426 29.460 -0.765 1.00 54.22 190 ILE A CA 1
ATOM 1510 C C . ILE A 1 190 ? -22.418 28.373 0.306 1.00 54.22 190 ILE A C 1
ATOM 1512 O O . ILE A 1 190 ? -21.798 28.540 1.361 1.00 54.22 190 ILE A O 1
ATOM 1516 N N . THR A 1 191 ? -23.172 27.298 0.088 1.00 63.47 191 THR A N 1
ATOM 1517 C CA . THR A 1 191 ? -23.242 26.214 1.065 1.00 63.47 191 THR A CA 1
ATOM 1518 C C . THR A 1 191 ? -21.843 25.611 1.236 1.00 63.47 191 THR A C 1
ATOM 1520 O O . THR A 1 191 ? -21.010 25.659 0.332 1.00 63.47 191 THR A O 1
ATOM 1523 N N . PHE A 1 192 ? -21.529 25.063 2.411 1.00 58.78 192 PHE A N 1
ATOM 1524 C CA . PHE A 1 192 ? -20.239 24.392 2.640 1.00 58.78 192 PHE A CA 1
ATOM 1525 C C . PHE A 1 192 ? -19.953 23.316 1.573 1.00 58.78 192 PHE A C 1
ATOM 1527 O O . PHE A 1 192 ? -18.804 23.099 1.183 1.00 58.78 192 PHE A O 1
ATOM 1534 N N . ASP A 1 193 ? -21.016 22.697 1.056 1.00 60.00 193 ASP A N 1
ATOM 1535 C CA . ASP A 1 193 ? -20.952 21.747 -0.046 1.00 60.00 193 ASP A CA 1
ATOM 1536 C C . ASP A 1 193 ? -20.596 22.423 -1.378 1.00 60.00 193 ASP A C 1
ATOM 1538 O O . ASP A 1 193 ? -19.761 21.889 -2.101 1.00 60.00 193 ASP A O 1
ATOM 1542 N N . ASP A 1 194 ? -21.095 23.626 -1.670 1.00 63.78 194 ASP A N 1
ATOM 1543 C CA . ASP A 1 194 ? -20.701 24.397 -2.859 1.00 63.78 194 ASP A CA 1
ATOM 1544 C C . ASP A 1 194 ? -19.223 24.823 -2.811 1.00 63.78 194 ASP A C 1
ATOM 1546 O O . ASP A 1 194 ? -18.520 24.736 -3.818 1.00 63.78 194 ASP A O 1
ATOM 1550 N N . GLN A 1 195 ? -18.703 25.204 -1.636 1.00 64.69 195 GLN A N 1
ATOM 1551 C CA . GLN A 1 195 ? -17.267 25.488 -1.475 1.00 64.69 195 GLN A CA 1
ATOM 1552 C C . GLN A 1 195 ? -16.415 24.226 -1.663 1.00 64.69 195 GLN A C 1
ATOM 1554 O O . GLN A 1 195 ? -15.364 24.266 -2.306 1.00 64.69 195 GLN A O 1
ATOM 1559 N N . ARG A 1 196 ? -16.867 23.080 -1.140 1.00 68.62 196 ARG A N 1
ATOM 1560 C CA . ARG A 1 196 ? -16.207 21.785 -1.364 1.00 68.62 196 ARG A CA 1
ATOM 1561 C C . ARG A 1 196 ? -16.228 21.381 -2.833 1.00 68.62 196 ARG A C 1
ATOM 1563 O O . ARG A 1 196 ? -15.200 20.950 -3.348 1.00 68.62 196 ARG A O 1
ATOM 1570 N N . ILE A 1 197 ? -17.364 21.534 -3.505 1.00 71.38 197 ILE A N 1
ATOM 1571 C CA . ILE A 1 197 ? -17.524 21.226 -4.928 1.00 71.38 197 ILE A CA 1
ATOM 1572 C C . ILE A 1 197 ? -16.633 22.146 -5.770 1.00 71.38 197 ILE A C 1
ATOM 1574 O O . ILE A 1 197 ? -15.939 21.646 -6.652 1.00 71.38 197 ILE A O 1
ATOM 1578 N N . SER A 1 198 ? -16.565 23.444 -5.455 1.00 63.53 198 SER A N 1
ATOM 1579 C CA . SER A 1 198 ? -15.662 24.393 -6.122 1.00 63.53 198 SER A CA 1
ATOM 1580 C C . SER A 1 198 ? -14.201 23.959 -6.000 1.00 63.53 198 SER A C 1
ATOM 1582 O O . SER A 1 198 ? -13.507 23.833 -7.004 1.00 63.53 198 SER A O 1
ATOM 1584 N N . ASN A 1 199 ? -13.750 23.616 -4.790 1.00 70.25 199 ASN A N 1
ATOM 1585 C CA . ASN A 1 199 ? -12.375 23.164 -4.566 1.00 70.25 199 ASN A CA 1
ATOM 1586 C C . ASN A 1 199 ? -12.053 21.856 -5.313 1.00 70.25 199 ASN A C 1
ATOM 1588 O O . ASN A 1 199 ? -10.950 21.690 -5.833 1.00 70.25 199 ASN A O 1
ATOM 1592 N N . ILE A 1 200 ? -13.005 20.919 -5.378 1.00 69.75 200 ILE A N 1
ATOM 1593 C CA . ILE A 1 200 ? -12.847 19.664 -6.129 1.00 69.75 200 ILE A CA 1
ATOM 1594 C C . ILE A 1 200 ? -12.778 19.940 -7.637 1.00 69.75 200 ILE A C 1
ATOM 1596 O O . ILE A 1 200 ? -11.986 19.310 -8.339 1.00 69.75 200 ILE A O 1
ATOM 1600 N N . LEU A 1 201 ? -13.581 20.878 -8.143 1.00 68.69 201 LEU A N 1
ATOM 1601 C CA . LEU A 1 201 ? -13.578 21.270 -9.553 1.00 68.69 201 LEU A CA 1
ATOM 1602 C C . LEU A 1 201 ? -12.262 21.936 -9.955 1.00 68.69 201 LEU A C 1
ATOM 1604 O O . LEU A 1 201 ? -11.703 21.573 -10.989 1.00 68.69 201 LEU A O 1
ATOM 1608 N N . ASP A 1 202 ? -11.724 22.825 -9.123 1.00 74.31 202 ASP A N 1
ATOM 1609 C CA . ASP A 1 202 ? -10.435 23.475 -9.378 1.00 74.31 202 ASP A CA 1
ATOM 1610 C C . ASP A 1 202 ? -9.285 22.459 -9.382 1.00 74.31 202 ASP A C 1
ATOM 1612 O O . ASP A 1 202 ? -8.430 22.472 -10.273 1.00 74.31 202 ASP A O 1
ATOM 1616 N N . GLN A 1 203 ? -9.302 21.505 -8.444 1.00 74.50 203 GLN A N 1
ATOM 1617 C CA . GLN A 1 203 ? -8.345 20.394 -8.422 1.00 74.50 203 GLN A CA 1
ATOM 1618 C C . GLN A 1 203 ? -8.459 19.511 -9.666 1.00 74.50 203 GLN A C 1
ATOM 1620 O O . GLN A 1 203 ? -7.443 19.142 -10.261 1.00 74.50 203 GLN A O 1
ATOM 1625 N N . LYS A 1 204 ? -9.686 19.183 -10.080 1.00 76.19 204 LYS A N 1
ATOM 1626 C CA . LYS A 1 204 ? -9.938 18.398 -11.289 1.00 76.19 204 LYS A CA 1
ATOM 1627 C C . LYS A 1 204 ? -9.399 19.120 -12.524 1.00 76.19 204 LYS A C 1
ATOM 1629 O O . LYS A 1 204 ? -8.665 18.511 -13.298 1.00 76.19 204 LYS A O 1
ATOM 1634 N N . ASN A 1 205 ? -9.705 20.406 -12.675 1.00 72.81 205 ASN A N 1
ATOM 1635 C CA . ASN A 1 205 ? -9.260 21.210 -13.810 1.00 72.81 205 ASN A CA 1
ATOM 1636 C C . ASN A 1 205 ? -7.724 21.291 -13.882 1.00 72.81 205 ASN A C 1
ATOM 1638 O O . ASN A 1 205 ? -7.137 21.127 -14.950 1.00 72.81 205 ASN A O 1
ATOM 1642 N N . TYR A 1 206 ? -7.055 21.445 -12.735 1.00 81.19 206 TYR A N 1
ATOM 1643 C CA . TYR A 1 206 ? -5.594 21.425 -12.668 1.00 81.19 206 TYR A CA 1
ATOM 1644 C C . TYR A 1 206 ? -5.001 20.086 -13.131 1.00 81.19 206 TYR A C 1
ATOM 1646 O O . TYR A 1 206 ? -4.069 20.062 -13.938 1.00 81.19 206 TYR A O 1
ATOM 1654 N N . ILE A 1 207 ? -5.546 18.963 -12.650 1.00 80.38 207 ILE A N 1
ATOM 1655 C CA . ILE A 1 207 ? -5.081 17.626 -13.045 1.00 80.38 207 ILE A CA 1
ATOM 1656 C C . ILE A 1 207 ? -5.315 17.396 -14.542 1.00 80.38 207 ILE A C 1
ATOM 1658 O O . ILE A 1 207 ? -4.434 16.866 -15.222 1.00 80.38 207 ILE A O 1
ATOM 1662 N N . GLU A 1 208 ? -6.464 17.814 -15.072 1.00 78.06 208 GLU A N 1
ATOM 1663 C CA . GLU A 1 208 ? -6.778 17.711 -16.499 1.00 78.06 208 GLU A CA 1
ATOM 1664 C C . GLU A 1 208 ? -5.822 18.553 -17.353 1.00 78.06 208 GLU A C 1
ATOM 1666 O O . GLU A 1 208 ? -5.337 18.091 -18.389 1.00 78.06 208 GLU A O 1
ATOM 1671 N N . GLU A 1 209 ? -5.475 19.761 -16.911 1.00 75.25 209 GLU A N 1
ATOM 1672 C CA . GLU A 1 209 ? -4.509 20.614 -17.598 1.00 75.25 209 GLU A CA 1
ATOM 1673 C C . GLU A 1 209 ? -3.083 20.053 -17.540 1.00 75.25 209 GLU A C 1
ATOM 1675 O O . GLU A 1 209 ? -2.381 20.029 -18.559 1.00 75.25 209 GLU A O 1
ATOM 1680 N N . LEU A 1 210 ? -2.668 19.523 -16.389 1.00 81.81 210 LEU A N 1
ATOM 1681 C CA . LEU A 1 210 ? -1.389 18.834 -16.248 1.00 81.81 210 LEU A CA 1
ATOM 1682 C C . LEU A 1 210 ? -1.322 17.608 -17.167 1.00 81.81 210 LEU A C 1
ATOM 1684 O O . LEU A 1 210 ? -0.334 17.431 -17.882 1.00 81.81 210 LEU A O 1
ATOM 1688 N N . HIS A 1 211 ? -2.383 16.798 -17.205 1.00 77.00 211 HIS A N 1
ATOM 1689 C CA . HIS A 1 211 ? -2.480 15.639 -18.089 1.00 77.00 211 HIS A CA 1
ATOM 1690 C C . HIS A 1 211 ? -2.418 16.055 -19.563 1.00 77.00 211 HIS A C 1
ATOM 1692 O O . HIS A 1 211 ? -1.645 15.481 -20.330 1.00 77.00 211 HIS A O 1
ATOM 1698 N N . ARG A 1 212 ? -3.137 17.119 -19.950 1.00 81.69 212 ARG A N 1
ATOM 1699 C CA . ARG A 1 212 ? -3.102 17.694 -21.306 1.00 81.69 212 ARG A CA 1
ATOM 1700 C C . ARG A 1 212 ? -1.687 18.123 -21.699 1.00 81.69 212 ARG A C 1
ATOM 1702 O O . ARG A 1 212 ? -1.255 17.875 -22.825 1.00 81.69 212 ARG A O 1
ATOM 1709 N N . ASN A 1 213 ? -0.945 18.750 -20.789 1.00 76.69 213 ASN A N 1
ATOM 1710 C CA . ASN A 1 213 ? 0.424 19.204 -21.042 1.00 76.69 213 ASN A CA 1
ATOM 1711 C C . ASN A 1 213 ? 1.435 18.050 -21.085 1.00 76.69 213 ASN A C 1
ATOM 1713 O O . ASN A 1 213 ? 2.320 18.032 -21.949 1.00 76.69 213 ASN A O 1
ATOM 1717 N N . LEU A 1 214 ? 1.279 17.052 -20.214 1.00 85.50 214 LEU A N 1
ATOM 1718 C CA . LEU A 1 214 ? 2.079 15.832 -20.261 1.00 85.50 214 LEU A CA 1
ATOM 1719 C C . LEU A 1 214 ? 1.857 15.101 -21.586 1.00 85.50 214 LEU A C 1
ATOM 1721 O O . LEU A 1 214 ? 2.821 14.765 -22.268 1.00 85.50 214 LEU A O 1
ATOM 1725 N N . GLN A 1 215 ? 0.602 14.940 -22.000 1.00 83.56 215 GLN A N 1
ATOM 1726 C CA . GLN A 1 215 ? 0.244 14.303 -23.262 1.00 83.56 215 GLN A CA 1
ATOM 1727 C C . GLN A 1 215 ? 0.846 15.048 -24.463 1.00 83.56 215 GLN A C 1
ATOM 1729 O O . GLN A 1 215 ? 1.416 14.413 -25.347 1.00 83.56 215 GLN A O 1
ATOM 1734 N N . LYS A 1 216 ? 0.829 16.390 -24.469 1.00 84.00 216 LYS A N 1
ATOM 1735 C CA . LYS A 1 216 ? 1.532 17.190 -25.492 1.00 84.00 216 LYS A CA 1
ATOM 1736 C C . LYS A 1 216 ? 3.036 16.912 -25.521 1.00 84.00 216 LYS A C 1
ATOM 1738 O O . LYS A 1 216 ? 3.613 16.801 -26.601 1.00 84.00 216 LYS A O 1
ATOM 1743 N N . THR A 1 217 ? 3.669 16.795 -24.353 1.00 87.94 217 THR A N 1
ATOM 1744 C CA . THR A 1 217 ? 5.107 16.499 -24.248 1.00 87.94 217 THR A CA 1
ATOM 1745 C C . THR A 1 217 ? 5.414 15.105 -24.781 1.00 87.94 217 THR A C 1
ATOM 1747 O O . THR A 1 217 ? 6.332 14.948 -25.581 1.00 87.94 217 THR A O 1
ATOM 1750 N N . VAL A 1 218 ? 4.608 14.110 -24.405 1.00 90.50 218 VAL A N 1
ATOM 1751 C CA . VAL A 1 218 ? 4.721 12.735 -24.906 1.00 90.50 218 VAL A CA 1
ATOM 1752 C C . VAL A 1 218 ? 4.601 12.709 -26.428 1.00 90.50 218 VAL A C 1
ATOM 1754 O O . VAL A 1 218 ? 5.468 12.145 -27.087 1.00 90.50 218 VAL A O 1
ATOM 1757 N N . VAL A 1 219 ? 3.605 13.392 -26.998 1.00 86.62 219 VAL A N 1
ATOM 1758 C CA . VAL A 1 219 ? 3.422 13.477 -28.457 1.00 86.62 219 VAL A CA 1
ATOM 1759 C C . VAL A 1 219 ? 4.613 14.160 -29.140 1.00 86.62 219 VAL A C 1
ATOM 1761 O O . VAL A 1 219 ? 5.068 13.709 -30.191 1.00 86.62 219 VAL A O 1
ATOM 1764 N N . ASN A 1 220 ? 5.163 15.229 -28.556 1.00 85.44 220 ASN A N 1
ATOM 1765 C CA . ASN A 1 220 ? 6.341 15.901 -29.109 1.00 85.44 220 ASN A CA 1
ATOM 1766 C C . ASN A 1 220 ? 7.578 14.990 -29.097 1.00 85.44 220 ASN A C 1
ATOM 1768 O O . ASN A 1 220 ? 8.277 14.883 -30.106 1.00 85.44 220 ASN A O 1
ATOM 1772 N N . LEU A 1 221 ? 7.816 14.303 -27.977 1.00 90.81 221 LEU A N 1
ATOM 1773 C CA . LEU A 1 221 ? 8.915 13.352 -27.840 1.00 90.81 221 LEU A CA 1
ATOM 1774 C C . LEU A 1 221 ? 8.766 12.185 -28.815 1.00 90.81 221 LEU A C 1
ATOM 1776 O O . LEU A 1 221 ? 9.737 11.835 -29.477 1.00 90.81 221 LEU A O 1
ATOM 1780 N N . GLN A 1 222 ? 7.558 11.644 -28.976 1.00 90.31 222 GLN A N 1
ATOM 1781 C CA . GLN A 1 222 ? 7.265 10.612 -29.973 1.00 90.31 222 GLN A CA 1
ATOM 1782 C C . GLN A 1 222 ? 7.576 11.093 -31.392 1.00 90.31 222 GLN A C 1
ATOM 1784 O O . GLN A 1 222 ? 8.224 10.378 -32.151 1.00 90.31 222 GLN A O 1
ATOM 1789 N N . LYS A 1 223 ? 7.195 12.329 -31.740 1.00 90.75 223 LYS A N 1
ATOM 1790 C CA . LYS A 1 223 ? 7.511 12.910 -33.051 1.00 90.75 223 LYS A CA 1
ATOM 1791 C C . LYS A 1 223 ? 9.021 13.051 -33.263 1.00 90.75 223 LYS A C 1
ATOM 1793 O O . LYS A 1 223 ? 9.518 12.702 -34.329 1.00 90.75 223 LYS A O 1
ATOM 1798 N N . ARG A 1 224 ? 9.757 13.533 -32.254 1.00 92.38 224 ARG A N 1
ATOM 1799 C CA . ARG A 1 224 ? 11.227 13.629 -32.303 1.00 92.38 224 ARG A CA 1
ATOM 1800 C C . ARG A 1 224 ? 11.885 12.261 -32.447 1.00 92.38 224 ARG A C 1
ATOM 1802 O O . ARG A 1 224 ? 12.809 12.131 -33.242 1.00 92.38 224 ARG A O 1
ATOM 1809 N N . LEU A 1 225 ? 11.397 11.262 -31.714 1.00 93.69 225 LEU A N 1
ATOM 1810 C CA . LEU A 1 225 ? 11.874 9.886 -31.799 1.00 93.69 225 LEU A CA 1
ATOM 1811 C C . LEU A 1 225 ? 11.663 9.329 -33.210 1.00 93.69 225 LEU A C 1
ATOM 1813 O O . LEU A 1 225 ? 12.615 8.841 -33.804 1.00 93.69 225 LEU A O 1
ATOM 1817 N N . GLN A 1 226 ? 10.478 9.517 -33.792 1.00 92.56 226 GLN A N 1
ATOM 1818 C CA . GLN A 1 226 ? 10.187 9.086 -35.161 1.00 92.56 226 GLN A CA 1
ATOM 1819 C C . GLN A 1 226 ? 11.102 9.765 -36.193 1.00 92.56 226 GLN A C 1
ATOM 1821 O O . GLN A 1 226 ? 11.599 9.116 -37.111 1.00 92.56 226 GLN A O 1
ATOM 1826 N N . THR A 1 227 ? 11.360 11.070 -36.045 1.00 93.38 227 THR A N 1
ATOM 1827 C CA . THR A 1 227 ? 12.321 11.779 -36.903 1.00 93.38 227 THR A CA 1
ATOM 1828 C C . THR A 1 227 ? 13.730 11.211 -36.743 1.00 93.38 227 THR A C 1
ATOM 1830 O O . THR A 1 227 ? 14.405 10.987 -37.743 1.00 93.38 227 THR A O 1
ATOM 1833 N N . PHE A 1 228 ? 14.168 10.941 -35.511 1.00 91.38 228 PHE A N 1
ATOM 1834 C CA . PHE A 1 228 ? 15.479 10.345 -35.254 1.00 91.38 228 PHE A CA 1
ATOM 1835 C C . PHE A 1 228 ? 15.592 8.954 -35.889 1.00 91.38 228 PHE A C 1
ATOM 1837 O O . PHE A 1 228 ? 16.576 8.663 -36.564 1.00 91.38 228 PHE A O 1
ATOM 1844 N N . GLU A 1 229 ? 14.578 8.105 -35.722 1.00 93.31 229 GLU A N 1
ATOM 1845 C CA . GLU A 1 229 ? 14.526 6.770 -36.325 1.00 93.31 229 GLU A CA 1
ATOM 1846 C C . GLU A 1 229 ? 14.607 6.833 -37.851 1.00 93.31 229 GLU A C 1
ATOM 1848 O O . GLU A 1 229 ? 15.346 6.061 -38.466 1.00 93.31 229 GLU A O 1
ATOM 1853 N N . GLN A 1 230 ? 13.903 7.785 -38.467 1.00 95.00 230 GLN A N 1
ATOM 1854 C CA . GLN A 1 230 ? 13.948 7.986 -39.911 1.00 95.00 230 GLN A CA 1
ATOM 1855 C C . GLN A 1 230 ? 15.339 8.432 -40.383 1.00 95.00 230 GLN A C 1
ATOM 1857 O O . GLN A 1 230 ? 15.851 7.887 -41.363 1.00 95.00 230 GLN A O 1
ATOM 1862 N N . THR A 1 231 ? 15.981 9.361 -39.669 1.00 94.31 231 THR A N 1
ATOM 1863 C CA . THR A 1 231 ? 17.357 9.792 -39.963 1.00 94.31 231 THR A CA 1
ATOM 1864 C C . THR A 1 231 ? 18.347 8.641 -39.809 1.00 94.31 231 THR A C 1
ATOM 1866 O O . THR A 1 231 ? 19.171 8.424 -40.693 1.00 94.31 231 THR A O 1
ATOM 1869 N N . ASN A 1 232 ? 18.245 7.856 -38.735 1.00 92.56 232 ASN A N 1
ATOM 1870 C CA . ASN A 1 232 ? 19.093 6.683 -38.522 1.00 92.56 232 ASN A CA 1
ATOM 1871 C C . ASN A 1 232 ? 18.968 5.669 -39.656 1.00 92.56 232 ASN A C 1
ATOM 1873 O O . ASN A 1 232 ? 19.975 5.134 -40.116 1.00 92.56 232 ASN A O 1
ATOM 1877 N N . LYS A 1 233 ? 17.740 5.412 -40.117 1.00 95.44 233 LYS A N 1
ATOM 1878 C CA . LYS A 1 233 ? 17.502 4.520 -41.251 1.00 95.44 233 LYS A CA 1
ATOM 1879 C C . LYS A 1 233 ? 18.188 5.043 -42.517 1.00 95.44 233 LYS A C 1
ATOM 1881 O O . LYS A 1 233 ? 18.904 4.281 -43.159 1.00 95.44 233 LYS A O 1
ATOM 1886 N N . SER A 1 234 ? 18.033 6.333 -42.821 1.00 95.06 234 SER A N 1
ATOM 1887 C CA . SER A 1 234 ? 18.692 6.970 -43.970 1.00 95.06 234 SER A CA 1
ATOM 1888 C C . SER A 1 234 ? 20.218 6.872 -43.883 1.00 95.06 234 SER A C 1
ATOM 1890 O O . SER A 1 234 ? 20.868 6.506 -44.854 1.00 95.06 234 SER A O 1
ATOM 1892 N N . LEU A 1 235 ? 20.801 7.134 -42.708 1.00 95.38 235 LEU A N 1
ATOM 1893 C CA . LEU A 1 235 ? 22.251 7.050 -42.502 1.00 95.38 235 LEU A CA 1
ATOM 1894 C C . LEU A 1 235 ? 22.781 5.619 -42.634 1.00 95.38 235 LEU A C 1
ATOM 1896 O O . LEU A 1 235 ? 23.895 5.410 -43.122 1.00 95.38 235 LEU A O 1
ATOM 1900 N N . LEU A 1 236 ? 22.002 4.624 -42.203 1.00 94.56 236 LEU A N 1
ATOM 1901 C CA . LEU A 1 236 ? 22.358 3.221 -42.383 1.00 94.56 236 LEU A CA 1
ATOM 1902 C C . LEU A 1 236 ? 22.372 2.856 -43.872 1.00 94.56 236 LEU A C 1
ATOM 1904 O O . LEU A 1 236 ? 23.338 2.246 -44.331 1.00 94.56 236 LEU A O 1
ATOM 1908 N N . GLU A 1 237 ? 21.348 3.267 -44.622 1.00 95.44 237 GLU A N 1
ATOM 1909 C CA . GLU A 1 237 ? 21.280 3.094 -46.077 1.00 95.44 237 GLU A CA 1
ATOM 1910 C C . GLU A 1 237 ? 22.488 3.761 -46.761 1.00 95.44 237 GLU A C 1
ATOM 1912 O O . GLU A 1 237 ? 23.227 3.082 -47.480 1.00 95.44 237 GLU A O 1
ATOM 1917 N N . ASP A 1 238 ? 22.798 5.018 -46.436 1.00 94.62 238 ASP A N 1
ATOM 1918 C CA . ASP A 1 238 ? 23.971 5.729 -46.968 1.00 94.62 238 ASP A CA 1
ATOM 1919 C C . ASP A 1 238 ? 25.287 5.007 -46.646 1.00 94.62 238 ASP A C 1
ATOM 1921 O O . ASP A 1 238 ? 26.154 4.847 -47.510 1.00 94.62 238 ASP A O 1
ATOM 1925 N N . THR A 1 239 ? 25.429 4.495 -45.420 1.00 94.44 239 THR A N 1
ATOM 1926 C CA . THR A 1 239 ? 26.609 3.723 -45.007 1.00 94.44 239 THR A CA 1
ATOM 1927 C C . THR A 1 239 ? 26.756 2.445 -45.836 1.00 94.44 239 THR A C 1
ATOM 1929 O O . THR A 1 239 ? 27.871 2.074 -46.211 1.00 94.44 239 THR A O 1
ATOM 1932 N N . THR A 1 240 ? 25.656 1.751 -46.149 1.00 94.62 240 THR A N 1
ATOM 1933 C CA . THR A 1 240 ? 25.714 0.559 -47.012 1.00 94.62 240 THR A CA 1
ATOM 1934 C C . THR A 1 240 ? 26.126 0.903 -48.440 1.00 94.62 240 THR A C 1
ATOM 1936 O O . THR A 1 240 ? 26.973 0.210 -49.007 1.00 94.62 240 THR A O 1
ATOM 1939 N N . VAL A 1 241 ? 25.616 2.008 -48.992 1.00 96.50 241 VAL A N 1
ATOM 1940 C CA . VAL A 1 241 ? 25.989 2.492 -50.329 1.00 96.50 241 VAL A CA 1
ATOM 1941 C C . VAL A 1 241 ? 27.474 2.852 -50.379 1.00 96.50 241 VAL A C 1
ATOM 1943 O O . VAL A 1 241 ? 28.184 2.428 -51.294 1.00 96.50 241 VAL A O 1
ATOM 1946 N N . GLN A 1 242 ? 27.978 3.568 -49.371 1.00 94.56 242 GLN A N 1
ATOM 1947 C CA . GLN A 1 242 ? 29.396 3.922 -49.285 1.00 94.56 242 GLN A CA 1
ATOM 1948 C C . GLN A 1 242 ? 30.295 2.685 -49.184 1.00 94.56 242 GLN A C 1
ATOM 1950 O O . GLN A 1 242 ? 31.315 2.625 -49.869 1.00 94.56 242 GLN A O 1
ATOM 1955 N N . LYS A 1 243 ? 29.905 1.666 -48.406 1.00 96.31 243 LYS A N 1
ATOM 1956 C CA . LYS A 1 243 ? 30.648 0.395 -48.332 1.00 96.31 243 LYS A CA 1
ATOM 1957 C C . LYS A 1 243 ? 30.738 -0.307 -49.688 1.00 96.31 243 LYS A C 1
ATOM 1959 O O . LYS A 1 243 ? 31.819 -0.758 -50.055 1.00 96.31 243 LYS A O 1
ATOM 1964 N N . ILE A 1 244 ? 29.640 -0.363 -50.447 1.00 95.88 244 ILE A N 1
ATOM 1965 C CA . ILE A 1 244 ? 29.639 -0.936 -51.805 1.00 95.88 244 ILE A CA 1
ATOM 1966 C C . ILE A 1 244 ? 30.582 -0.143 -52.716 1.00 95.88 244 ILE A C 1
ATOM 1968 O O . ILE A 1 244 ? 31.374 -0.731 -53.453 1.00 95.88 244 ILE A O 1
ATOM 1972 N N . ARG A 1 245 ? 30.537 1.194 -52.643 1.00 96.44 245 ARG A N 1
ATOM 1973 C CA . ARG A 1 245 ? 31.392 2.056 -53.463 1.00 96.44 245 ARG A CA 1
ATOM 1974 C C . ARG A 1 245 ? 32.876 1.885 -53.144 1.00 96.44 245 ARG A C 1
ATOM 1976 O O . ARG A 1 245 ? 33.681 1.842 -54.070 1.00 96.44 245 ARG A O 1
ATOM 1983 N N . ILE A 1 246 ? 33.231 1.778 -51.864 1.00 96.06 246 ILE A N 1
ATOM 1984 C CA . ILE A 1 246 ? 34.607 1.499 -51.433 1.00 96.06 246 ILE A CA 1
ATOM 1985 C C . ILE A 1 246 ? 35.064 0.149 -51.987 1.00 96.06 246 ILE A C 1
ATOM 1987 O O . ILE A 1 246 ? 36.125 0.095 -52.597 1.00 96.06 246 ILE A O 1
ATOM 1991 N N . GLY A 1 247 ? 34.243 -0.901 -51.877 1.00 94.94 247 GLY A N 1
ATOM 1992 C CA . GLY A 1 247 ? 34.584 -2.223 -52.415 1.00 94.94 247 GLY A CA 1
ATOM 1993 C C . GLY A 1 247 ? 34.866 -2.2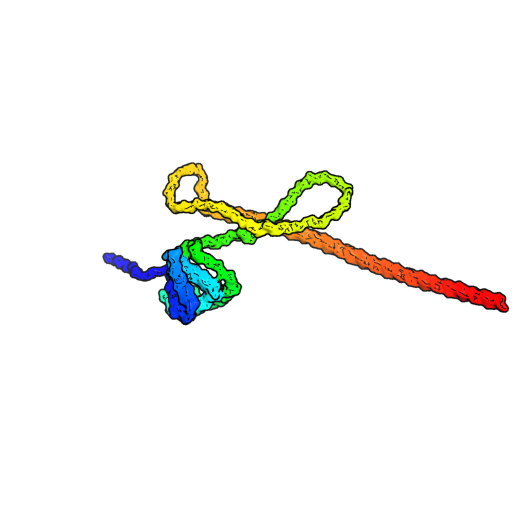11 -53.923 1.00 94.94 247 GLY A C 1
ATOM 1994 O O . GLY A 1 247 ? 35.839 -2.811 -54.369 1.00 94.94 247 GLY A O 1
ATOM 1995 N N . GLN A 1 248 ? 34.077 -1.463 -54.703 1.00 95.06 248 GLN A N 1
ATOM 1996 C CA . GLN A 1 248 ? 34.331 -1.274 -56.139 1.00 95.06 248 GLN A CA 1
ATOM 1997 C C . GLN A 1 248 ? 35.666 -0.567 -56.403 1.00 95.06 248 GLN A C 1
ATOM 1999 O O . GLN A 1 248 ? 36.439 -0.997 -57.252 1.00 95.06 248 GLN A O 1
ATOM 2004 N N . LEU A 1 249 ? 35.958 0.505 -55.660 1.00 95.25 249 LEU A N 1
ATOM 2005 C CA . LEU A 1 249 ? 37.213 1.244 -55.811 1.00 95.25 249 LEU A CA 1
ATOM 2006 C C . LEU A 1 249 ? 38.432 0.403 -55.405 1.00 95.25 249 LEU A C 1
ATOM 2008 O O . LEU A 1 249 ? 39.481 0.509 -56.038 1.00 95.25 249 LEU A O 1
ATOM 2012 N N . GLU A 1 250 ? 38.311 -0.436 -54.375 1.00 95.50 250 GLU A N 1
ATOM 2013 C CA . GLU A 1 250 ? 39.358 -1.379 -53.968 1.00 95.50 250 GLU A CA 1
ATOM 2014 C C . GLU A 1 250 ? 39.626 -2.436 -55.053 1.00 95.50 250 GLU A C 1
ATOM 2016 O O . GLU A 1 250 ? 40.786 -2.772 -55.315 1.00 95.50 250 GLU A O 1
ATOM 2021 N N . GLU A 1 251 ? 38.578 -2.927 -55.721 1.00 96.19 251 GLU A N 1
ATOM 2022 C CA . GLU A 1 251 ? 38.694 -3.854 -56.851 1.00 96.19 251 GLU A CA 1
ATOM 2023 C C . GLU A 1 251 ? 39.369 -3.196 -58.064 1.00 96.19 251 GLU A C 1
ATOM 2025 O O . GLU A 1 251 ? 40.340 -3.743 -58.601 1.00 96.19 251 GLU A O 1
ATOM 2030 N N . ASP A 1 252 ? 38.927 -1.995 -58.445 1.00 95.75 252 ASP A N 1
ATOM 2031 C CA . ASP A 1 252 ? 39.523 -1.213 -59.533 1.00 95.75 252 ASP A CA 1
ATOM 2032 C C . ASP A 1 252 ? 41.005 -0.909 -59.257 1.00 95.75 252 ASP A C 1
ATOM 2034 O O . ASP A 1 252 ? 41.858 -1.067 -60.137 1.00 95.75 252 ASP A O 1
ATOM 2038 N N . LEU A 1 253 ? 41.344 -0.539 -58.016 1.00 95.25 253 LEU A N 1
ATOM 2039 C CA . LEU A 1 253 ? 42.723 -0.283 -57.593 1.00 95.25 253 LEU A CA 1
ATOM 2040 C C . LEU A 1 253 ? 43.582 -1.546 -57.696 1.00 95.25 253 LEU A C 1
ATOM 2042 O O . LEU A 1 253 ? 44.716 -1.486 -58.185 1.00 95.25 253 LEU A O 1
ATOM 2046 N N . LYS A 1 254 ? 43.055 -2.702 -57.275 1.00 95.88 254 LYS A N 1
ATOM 2047 C CA . LYS A 1 254 ? 43.746 -3.990 -57.408 1.00 95.88 254 LYS A CA 1
ATOM 2048 C C . LYS A 1 254 ? 44.009 -4.318 -58.876 1.00 95.88 254 LYS A C 1
ATOM 2050 O O . LYS A 1 254 ? 45.131 -4.697 -59.214 1.00 95.88 254 LYS A O 1
ATOM 2055 N N . LYS A 1 255 ? 43.016 -4.127 -59.745 1.00 95.56 255 LYS A N 1
ATOM 2056 C CA . LYS A 1 255 ? 43.136 -4.381 -61.184 1.00 95.56 255 LYS A CA 1
ATOM 2057 C C . LYS A 1 255 ? 44.190 -3.478 -61.830 1.00 95.56 255 LYS A C 1
ATOM 2059 O O . LYS A 1 255 ? 45.125 -3.985 -62.450 1.00 95.56 255 LYS A O 1
ATOM 2064 N N . ALA A 1 256 ? 44.132 -2.172 -61.572 1.00 94.19 256 ALA A N 1
ATOM 2065 C CA . ALA A 1 256 ? 45.122 -1.213 -62.061 1.00 94.19 256 ALA A CA 1
ATOM 2066 C C . ALA A 1 256 ? 46.548 -1.540 -61.578 1.00 94.19 256 ALA A C 1
ATOM 2068 O O . ALA A 1 256 ? 47.515 -1.405 -62.331 1.00 94.19 256 ALA A O 1
ATOM 2069 N N . LYS A 1 257 ? 46.698 -2.019 -60.334 1.00 95.62 257 LYS A N 1
ATOM 2070 C CA . LYS A 1 257 ? 47.995 -2.465 -59.809 1.00 95.62 257 LYS A CA 1
ATOM 2071 C C . LYS A 1 257 ? 48.521 -3.694 -60.557 1.00 95.62 257 LYS A C 1
ATOM 2073 O O . LYS A 1 257 ? 49.687 -3.696 -60.942 1.00 95.62 257 LYS A O 1
ATOM 2078 N N . THR A 1 258 ? 47.672 -4.692 -60.815 1.00 94.81 258 THR A N 1
ATOM 2079 C CA . THR A 1 258 ? 48.074 -5.878 -61.593 1.00 94.81 258 THR A CA 1
ATOM 2080 C C . THR A 1 258 ? 48.453 -5.533 -63.032 1.00 94.81 258 THR A C 1
ATOM 2082 O O . THR A 1 258 ? 49.461 -6.026 -63.529 1.00 94.81 258 THR A O 1
ATOM 2085 N N . GLU A 1 259 ? 47.709 -4.640 -63.690 1.00 95.19 259 GLU A N 1
ATOM 2086 C CA . GLU A 1 259 ? 48.030 -4.170 -65.043 1.00 95.19 259 GLU A CA 1
ATOM 2087 C C . GLU A 1 259 ? 49.373 -3.428 -65.067 1.00 95.19 259 GLU A C 1
ATOM 2089 O O . GLU A 1 259 ? 50.215 -3.688 -65.927 1.00 95.19 259 GLU A O 1
ATOM 2094 N N . LYS A 1 260 ? 49.627 -2.559 -64.078 1.00 94.06 260 LYS A N 1
ATOM 2095 C CA . LYS A 1 260 ? 50.920 -1.878 -63.923 1.00 94.06 260 LYS A CA 1
ATOM 2096 C C . LYS A 1 260 ? 52.076 -2.873 -63.775 1.00 94.06 260 LYS A C 1
ATOM 2098 O O . LYS A 1 260 ? 53.105 -2.698 -64.426 1.00 94.06 260 LYS A O 1
ATOM 2103 N N . GLU A 1 261 ? 51.921 -3.895 -62.934 1.00 94.81 261 GLU A N 1
ATOM 2104 C CA . GLU A 1 261 ? 52.937 -4.938 -62.726 1.00 94.81 261 GLU A CA 1
ATOM 2105 C C . GLU A 1 261 ? 53.198 -5.737 -64.013 1.00 94.81 261 GLU A C 1
ATOM 2107 O O . GLU A 1 261 ? 54.354 -5.936 -64.388 1.00 94.81 261 GLU A O 1
ATOM 2112 N N . GLN A 1 262 ? 52.146 -6.121 -64.743 1.00 94.44 262 GLN A N 1
ATOM 2113 C CA . GLN A 1 262 ? 52.271 -6.808 -66.035 1.00 94.44 262 GLN A CA 1
ATOM 2114 C C . GLN A 1 262 ? 53.014 -5.960 -67.072 1.00 94.44 262 GLN A C 1
ATOM 2116 O O . GLN A 1 262 ? 53.912 -6.457 -67.754 1.00 94.44 262 GLN A O 1
ATOM 2121 N N . ILE A 1 263 ? 52.679 -4.673 -67.171 1.00 94.44 263 ILE A N 1
ATOM 2122 C CA . ILE A 1 263 ? 53.350 -3.736 -68.077 1.00 94.44 263 ILE A CA 1
ATOM 2123 C C . ILE A 1 263 ? 54.830 -3.598 -67.701 1.00 94.44 263 ILE A C 1
ATOM 2125 O O . ILE A 1 263 ? 55.695 -3.628 -68.577 1.00 94.44 263 ILE A O 1
ATOM 2129 N N . GLN A 1 264 ? 55.142 -3.482 -66.408 1.00 92.56 264 GLN A N 1
ATOM 2130 C CA . GLN A 1 264 ? 56.520 -3.382 -65.931 1.00 92.56 264 GLN A CA 1
ATOM 2131 C C . GLN A 1 264 ? 57.335 -4.640 -66.272 1.00 92.56 264 GLN A C 1
ATOM 2133 O O . GLN A 1 264 ? 58.455 -4.516 -66.770 1.00 92.56 264 GLN A O 1
ATOM 2138 N N . LEU A 1 265 ? 56.763 -5.834 -66.078 1.00 93.69 265 LEU A N 1
ATOM 2139 C CA . LEU A 1 265 ? 57.386 -7.104 -66.470 1.00 93.69 265 LEU A CA 1
ATOM 2140 C C . LEU A 1 265 ? 57.626 -7.183 -67.984 1.00 93.69 265 LEU A C 1
ATOM 2142 O O . LEU A 1 265 ? 58.704 -7.587 -68.419 1.00 93.69 265 LEU A O 1
ATOM 2146 N N . PHE A 1 266 ? 56.656 -6.751 -68.792 1.00 94.06 266 PHE A N 1
ATOM 2147 C CA . PHE A 1 266 ? 56.791 -6.712 -70.248 1.00 94.06 266 PHE A CA 1
ATOM 2148 C C . PHE A 1 266 ? 57.938 -5.796 -70.703 1.00 94.06 266 PHE A C 1
ATOM 2150 O O . PHE A 1 266 ? 58.746 -6.184 -71.550 1.00 94.06 266 PHE A O 1
ATOM 2157 N N . TYR A 1 267 ? 58.046 -4.594 -70.126 1.00 91.75 267 TYR A N 1
ATOM 2158 C CA . TYR A 1 267 ? 59.147 -3.680 -70.435 1.00 91.75 267 TYR A CA 1
ATOM 2159 C C . TYR A 1 267 ? 60.504 -4.241 -70.009 1.00 91.75 267 TYR A C 1
ATOM 2161 O O . TYR A 1 267 ? 61.456 -4.141 -70.783 1.00 91.75 267 TYR A O 1
ATOM 2169 N N . GLN A 1 268 ? 60.588 -4.863 -68.831 1.00 90.62 268 GLN A N 1
ATOM 2170 C CA . GLN A 1 268 ? 61.818 -5.483 -68.340 1.00 90.62 268 GLN A CA 1
ATOM 2171 C C . GLN A 1 268 ? 62.301 -6.597 -69.280 1.00 90.62 268 GLN A C 1
ATOM 2173 O O . GLN A 1 268 ? 63.446 -6.572 -69.729 1.00 90.62 268 GLN A O 1
ATOM 2178 N N . SER A 1 269 ? 61.402 -7.502 -69.678 1.00 91.06 269 SER A N 1
ATOM 2179 C CA . SER A 1 269 ? 61.715 -8.573 -70.630 1.00 91.06 269 SER A CA 1
ATOM 2180 C C . SER A 1 269 ? 62.182 -8.024 -71.985 1.00 91.06 269 SER A C 1
ATOM 2182 O O . SER A 1 269 ? 63.154 -8.512 -72.558 1.00 91.06 269 SER A O 1
ATOM 2184 N N . LYS A 1 270 ? 61.555 -6.953 -72.488 1.00 90.19 270 LYS A N 1
ATOM 2185 C CA . LYS A 1 270 ? 61.957 -6.319 -73.754 1.00 90.19 270 LYS A CA 1
ATOM 2186 C C . LYS A 1 270 ? 63.346 -5.674 -73.685 1.00 90.19 270 LYS A C 1
ATOM 2188 O O . LYS A 1 270 ? 64.060 -5.672 -74.688 1.00 90.19 270 LYS A O 1
ATOM 2193 N N . ILE A 1 271 ? 63.718 -5.104 -72.537 1.00 87.88 271 ILE A N 1
ATOM 2194 C CA . ILE A 1 271 ? 65.064 -4.561 -72.309 1.00 87.88 271 ILE A CA 1
ATOM 2195 C C . ILE A 1 271 ? 66.090 -5.696 -72.296 1.00 87.88 271 ILE A C 1
ATOM 2197 O O . ILE A 1 271 ? 67.110 -5.583 -72.970 1.00 87.88 271 ILE A O 1
ATOM 2201 N N . GLU A 1 272 ? 65.804 -6.790 -71.589 1.00 81.94 272 GLU A N 1
ATOM 2202 C CA . GLU A 1 272 ? 66.687 -7.961 -71.524 1.00 81.94 272 GLU A CA 1
ATOM 2203 C C . GLU A 1 272 ? 66.921 -8.569 -72.910 1.00 81.94 272 GLU A C 1
ATOM 2205 O O . GLU A 1 272 ? 68.070 -8.760 -73.299 1.00 81.94 272 GLU A O 1
ATOM 2210 N N . VAL A 1 273 ? 65.863 -8.771 -73.704 1.00 83.06 273 VAL A N 1
ATOM 2211 C CA . VAL A 1 273 ? 65.982 -9.268 -75.088 1.00 83.06 273 VAL A CA 1
ATOM 2212 C C . VAL A 1 273 ? 66.861 -8.351 -75.942 1.00 83.06 273 VAL A C 1
ATOM 2214 O O . VAL A 1 273 ? 67.770 -8.835 -76.609 1.00 83.06 273 VAL A O 1
ATOM 2217 N N . LYS A 1 274 ? 66.655 -7.026 -75.884 1.00 77.81 274 LYS A N 1
ATOM 2218 C CA . LYS A 1 274 ? 67.518 -6.077 -76.607 1.00 77.81 274 LYS A CA 1
ATOM 2219 C C . LYS A 1 274 ? 68.973 -6.156 -76.155 1.00 77.81 274 LYS A C 1
ATOM 2221 O O . LYS A 1 274 ? 69.860 -6.061 -76.989 1.00 77.81 274 LYS A O 1
ATOM 2226 N N . TYR A 1 275 ? 69.230 -6.304 -74.858 1.00 75.12 275 TYR A N 1
ATOM 2227 C CA . TYR A 1 275 ? 70.594 -6.406 -74.340 1.00 75.12 275 TYR A CA 1
ATOM 2228 C C . TYR A 1 275 ? 71.314 -7.638 -74.909 1.00 75.12 275 TYR A C 1
ATOM 2230 O O . TYR A 1 275 ? 72.455 -7.529 -75.350 1.00 75.12 275 TYR A O 1
ATOM 2238 N N . PHE A 1 276 ? 70.616 -8.775 -74.994 1.00 72.69 276 PHE A N 1
ATOM 2239 C CA . PHE A 1 276 ? 71.138 -9.990 -75.623 1.00 72.69 276 PHE A CA 1
ATOM 2240 C C . PHE A 1 276 ? 71.372 -9.854 -77.136 1.00 72.69 276 PHE A C 1
ATOM 2242 O O . PHE A 1 276 ? 72.304 -10.463 -77.637 1.00 72.69 276 PHE A O 1
ATOM 2249 N N . GLU A 1 277 ? 70.587 -9.058 -77.868 1.00 70.56 277 GLU A N 1
ATOM 2250 C CA . GLU A 1 277 ? 70.814 -8.820 -79.308 1.00 70.56 277 GLU A CA 1
ATOM 2251 C C . GLU A 1 277 ? 72.053 -7.951 -79.610 1.00 70.56 277 GLU A C 1
ATOM 2253 O O . GLU A 1 277 ? 72.581 -8.009 -80.719 1.00 70.56 277 GLU A O 1
ATOM 2258 N N . TYR A 1 278 ? 72.515 -7.134 -78.656 1.00 61.62 278 TYR A N 1
ATOM 2259 C CA . TYR A 1 278 ? 73.685 -6.255 -78.820 1.00 61.62 278 TYR A CA 1
ATOM 2260 C C . TYR A 1 278 ? 75.002 -6.847 -78.287 1.00 61.62 278 TYR A C 1
ATOM 2262 O O . TYR A 1 278 ? 76.034 -6.177 -78.385 1.00 61.62 278 TYR A O 1
ATOM 2270 N N . THR A 1 279 ? 74.974 -8.059 -77.722 1.00 54.47 279 THR A N 1
ATOM 2271 C CA . THR A 1 279 ? 76.160 -8.768 -77.206 1.00 54.47 279 THR A CA 1
ATOM 2272 C C . THR A 1 279 ? 76.543 -9.907 -78.140 1.00 54.47 279 THR A C 1
ATOM 2274 O O . THR A 1 279 ? 77.756 -10.070 -78.393 1.00 54.47 279 THR A O 1
#

pLDDT: mean 73.63, std 22.67, range [29.33, 96.56]

Secondary structure (DSSP, 8-state):
-----------TT--HHHHHHHHHH---HHHHHHHHHHHH-TT--SHHHHHHHHHHHHHHTT-HHHHHHHHHHTHHHHTTTS-TTSTTTSTTHHHHHHHHGGGGG-------SS--TTSPP-----GGGTS----------------S------------GGGGG------------------S-SS----HHHHHHHHHHHHHHHHHHHHHHHHHHHHHHHHHHHHHHHHHHHHHHHHHHHHHHHHHHHHHHHHHHHHHHHHHHHHHHHHHHHHHHT-

Foldseek 3Di:
DDDDDPPDDDDLDQPLVLLVLLCVQDPDPLSVVLNVVLVPPPLDDDSQLSVQSSCLSCLQVLNPLVSLVSLLVPLVVCVVNDDCPDPSNDPCSVVVSVVSNVSSVDNDDDDSNPDPSNDPDPPDPPCVLVPPPPPPPPPPPPPDDDDDDDDDDDDDDDDPPPPPPDDDDDPDPDDDDDDDDDDDDDDDPCDPVNVVVVVVVVVVVVVVVVVVVVVVVVVVVVVVVVVVVVVVVVVVVVVVVVVVVVVVVVVVVVVVVVVVVVVVVVVVVVVVVVVVVVD

Radius of gyration: 41.71 Å; chains: 1; bounding box: 125×57×112 Å

Sequence (279 aa):
KKSFPISSSSNRKDLWPLIELIARKSPDANVIEISLSSREMTNIRTSLGRVRAWLRLALMQKRLADYFKILVEQKQDLKEFYDNEALLLSDEISIITGLLVGLNVLDLNFCLKEAALDYPSDTTIHYSLYLRERRIPSQTVSNNIHSPGSIDDRIDELDDYSSLSSSPIIVRTSTQNSDTVILSNSNDIITFDDQRISNILDQKNYIEELHRNLQKTVVNLQKRLQTFEQTNKSLLEDTTVQKIRIGQLEEDLKKAKTEKEQIQLFYQSKIEVKYFEYT